Protein AF-0000000074814777 (afdb_homodimer)

Foldseek 3Di:
DEDALVRLQVQLQPDVVHFWWAAALFWIWGCRVVCQQCHPPHVNSLRTSFHQQQCQLVVHSDNVRGHHDCPPRDPSSNVSSVVVVVVRVVPTDTDGGYDD/DEDALVRLQVQLQPDVVHFWWAAALFWIWGCRVVCQQCHPPHVNSLRTSFYQQQCQLVVHSDNVRGHHDCPPRDPSSNVSSVVVVVVRVVPTDTDGGYDD

Nearest PDB structures (foldseek):
  1t0g-assembly1_A  TM=9.222E-01  e=2.659E-14  Arabidopsis thaliana
  1j03-assembly1_A  TM=9.199E-01  e=6.255E-14  Arabidopsis thaliana
  4x8y-assembly1_A-2  TM=9.067E-01  e=3.034E-11  Homo sapiens
  4x8y-assembly2_B-3  TM=9.187E-01  e=1.131E-10  Homo sapiens
  6nzx-assembly1_A  TM=7.638E-01  e=3.949E-04  Hadesarchaea archaeon YNP_N21

Secondary structure (DSSP, 8-state):
-EE-HHHHGGGBSSSTTS-BEEEETTEEEE-GGGHHHHSTTSTTGGGTTSB-HHHHHTT---GGG-SS--TT--HHHHHHHHHHHHHHHHHS-EEEEE--/-EE-HHHHGGGSSSSTTS--EEEETTEEEE-GGGHHHHSTTSTTGGGTTSB-HHHHHTT---GGG-SS--TT--HHHHHHHHHHHHHHHHHS-EEEEE--

InterPro domains:
  IPR001199 Cytochrome b5-like heme/steroid binding domain [PF00173] (8-86)
  IPR001199 Cytochrome b5-like heme/steroid binding domain [SM01117] (3-99)
  IPR050577 MAPR/Neuferricin/Neudesin-like [PTHR10281] (2-99)

Structure (mmCIF, N/CA/C/O backbone):
data_AF-0000000074814777-model_v1
#
loop_
_entity.id
_entity.type
_entity.pdbx_description
1 polymer 'Cytochrome b5 heme-binding domain-containing protein'
#
loop_
_atom_site.group_PDB
_atom_site.id
_atom_site.type_symbol
_atom_site.label_atom_id
_atom_site.label_alt_id
_atom_site.label_comp_id
_atom_site.label_asym_id
_atom_site.label_entity_id
_atom_site.label_seq_id
_atom_site.pdbx_PDB_ins_code
_atom_site.Cartn_x
_atom_site.Cartn_y
_atom_site.Cartn_z
_atom_site.occupancy
_atom_site.B_iso_or_equiv
_atom_site.auth_seq_id
_atom_site.auth_comp_id
_atom_site.auth_asym_id
_atom_site.auth_atom_id
_atom_site.pdbx_PDB_model_num
ATOM 1 N N . MET A 1 1 ? 17.453 -10.516 -2.246 1 92 1 MET A N 1
ATOM 2 C CA . MET A 1 1 ? 17.125 -9.5 -3.236 1 92 1 MET A CA 1
ATOM 3 C C . MET A 1 1 ? 16.141 -8.477 -2.662 1 92 1 MET A C 1
ATOM 5 O O . MET A 1 1 ? 15.312 -8.82 -1.814 1 92 1 MET A O 1
ATOM 9 N N . GLU A 1 2 ? 16.281 -7.238 -3.037 1 93.38 2 GLU A N 1
ATOM 10 C CA . GLU A 1 2 ? 15.336 -6.195 -2.641 1 93.38 2 GLU A CA 1
ATOM 11 C C . GLU A 1 2 ? 14.648 -5.586 -3.857 1 93.38 2 GLU A C 1
ATOM 13 O O . GLU A 1 2 ? 15.297 -5.273 -4.855 1 93.38 2 GLU A O 1
ATOM 18 N N . LEU A 1 3 ? 13.289 -5.539 -3.799 1 93.69 3 LEU A N 1
ATOM 19 C CA . LEU A 1 3 ? 12.508 -4.938 -4.871 1 93.69 3 LEU A CA 1
ATOM 20 C C . LEU A 1 3 ? 11.594 -3.842 -4.324 1 93.69 3 LEU A C 1
ATOM 22 O O . LEU A 1 3 ? 11.102 -3.939 -3.197 1 93.69 3 LEU A O 1
ATOM 26 N N . THR A 1 4 ? 11.375 -2.812 -5.137 1 89.38 4 THR A N 1
ATOM 27 C CA . THR A 1 4 ? 10.297 -1.865 -4.863 1 89.38 4 THR A CA 1
ATOM 28 C C . THR A 1 4 ? 8.953 -2.432 -5.297 1 89.38 4 THR A C 1
ATOM 30 O O . THR A 1 4 ? 8.898 -3.436 -6.012 1 89.38 4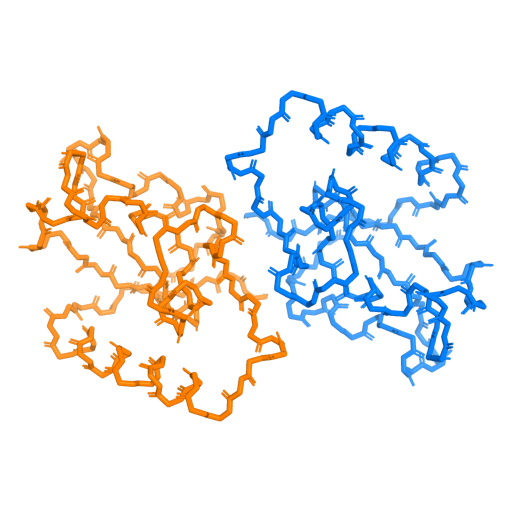 THR A O 1
ATOM 33 N N . LEU A 1 5 ? 7.941 -1.814 -4.855 1 89.5 5 LEU A N 1
ATOM 34 C CA . LEU A 1 5 ? 6.613 -2.227 -5.289 1 89.5 5 LEU A CA 1
ATOM 35 C C . LEU A 1 5 ? 6.484 -2.139 -6.809 1 89.5 5 LEU A C 1
ATOM 37 O O . LEU A 1 5 ? 5.867 -3.004 -7.434 1 89.5 5 LEU A O 1
ATOM 41 N N . GLN A 1 6 ? 7.02 -1.125 -7.371 1 87.88 6 GLN A N 1
ATOM 42 C CA . GLN A 1 6 ? 6.953 -0.942 -8.812 1 87.88 6 GLN A CA 1
ATOM 43 C C . GLN A 1 6 ? 7.695 -2.057 -9.547 1 87.88 6 GLN A C 1
ATOM 45 O O . GLN A 1 6 ? 7.203 -2.59 -10.539 1 87.88 6 GLN A O 1
ATOM 50 N N . GLN A 1 7 ? 8.875 -2.404 -9.062 1 92.12 7 GLN A N 1
ATOM 51 C CA . GLN A 1 7 ? 9.648 -3.482 -9.672 1 92.12 7 GLN A CA 1
ATOM 52 C C . GLN A 1 7 ? 8.938 -4.824 -9.523 1 92.12 7 GLN A C 1
ATOM 54 O O . GLN A 1 7 ? 8.953 -5.652 -10.43 1 92.12 7 GLN A O 1
ATOM 59 N N . LEU A 1 8 ? 8.32 -5.004 -8.359 1 95.38 8 LEU A N 1
ATOM 60 C CA . LEU A 1 8 ? 7.613 -6.246 -8.07 1 95.38 8 LEU A CA 1
ATOM 61 C C . LEU A 1 8 ? 6.516 -6.5 -9.094 1 95.38 8 LEU A C 1
ATOM 63 O O . LEU A 1 8 ? 6.242 -7.652 -9.445 1 95.38 8 LEU A O 1
ATOM 67 N N . ARG A 1 9 ? 5.941 -5.477 -9.688 1 94.44 9 ARG A N 1
ATOM 68 C CA . ARG A 1 9 ? 4.852 -5.586 -10.648 1 94.44 9 ARG A CA 1
ATOM 69 C C . ARG A 1 9 ? 5.301 -6.328 -11.906 1 94.44 9 ARG A C 1
ATOM 71 O O . ARG A 1 9 ? 4.48 -6.898 -12.625 1 94.44 9 ARG A O 1
ATOM 78 N N . GLY A 1 10 ? 6.535 -6.34 -12.133 1 95.75 10 GLY A N 1
ATOM 79 C CA . GLY A 1 10 ? 7.078 -7.012 -13.305 1 95.75 10 GLY A CA 1
ATOM 80 C C . GLY A 1 10 ? 7.102 -8.523 -13.172 1 95.75 10 GLY A C 1
ATOM 81 O O . GLY A 1 10 ? 7.41 -9.227 -14.133 1 95.75 10 GLY A O 1
ATOM 82 N N . PHE A 1 11 ? 6.723 -9.031 -12.078 1 98 11 PHE A N 1
ATOM 83 C CA . PHE A 1 11 ? 6.762 -10.461 -11.797 1 98 11 PHE A CA 1
ATOM 84 C C . PHE A 1 11 ? 5.359 -11 -11.531 1 98 11 PHE A C 1
ATOM 86 O O . PHE A 1 11 ? 5.16 -11.812 -10.633 1 98 11 PHE A O 1
ATOM 93 N N . ASP A 1 12 ? 4.434 -10.539 -12.328 1 97.19 12 ASP A N 1
ATOM 94 C CA . ASP A 1 12 ? 3.02 -10.852 -12.141 1 97.19 12 ASP A CA 1
ATOM 95 C C . ASP A 1 12 ? 2.604 -12.039 -13.016 1 97.19 12 ASP A C 1
ATOM 97 O O . ASP A 1 12 ? 1.417 -12.352 -13.109 1 97.19 12 ASP A O 1
ATOM 101 N N . GLY A 1 13 ? 3.592 -12.633 -13.727 1 96.75 13 GLY A N 1
ATOM 102 C CA . GLY A 1 13 ? 3.312 -13.805 -14.547 1 96.75 13 GLY A CA 1
ATOM 103 C C . GLY A 1 13 ? 2.945 -13.453 -15.977 1 96.75 13 GLY A C 1
ATOM 104 O O . GLY A 1 13 ? 2.725 -14.344 -16.797 1 96.75 13 GLY A O 1
ATOM 105 N N . SER A 1 14 ? 2.873 -12.164 -16.344 1 95.5 14 SER A N 1
ATOM 106 C CA . SER A 1 14 ? 2.553 -11.773 -17.703 1 95.5 14 SER A CA 1
ATOM 107 C C . SER A 1 14 ? 3.691 -12.117 -18.672 1 95.5 14 SER A C 1
ATOM 109 O O . SER A 1 14 ? 3.469 -12.289 -19.859 1 95.5 14 SER A O 1
ATOM 111 N N . ASP A 1 15 ? 4.918 -12.047 -18.219 1 95.75 15 ASP A N 1
ATOM 112 C CA . ASP A 1 15 ? 6.105 -12.469 -18.953 1 95.75 15 ASP A CA 1
ATOM 113 C C . ASP A 1 15 ? 6.52 -13.883 -18.547 1 95.75 15 ASP A C 1
ATOM 115 O O . ASP A 1 15 ? 7.027 -14.102 -17.453 1 95.75 15 ASP A O 1
ATOM 119 N N . ASP A 1 16 ? 6.355 -14.758 -19.406 1 93.12 16 ASP A N 1
ATOM 120 C CA . ASP A 1 16 ? 6.605 -16.156 -19.109 1 93.12 16 ASP A CA 1
ATOM 121 C C . ASP A 1 16 ? 8.086 -16.422 -18.828 1 93.12 16 ASP A C 1
ATOM 123 O O . ASP A 1 16 ? 8.453 -17.469 -18.328 1 93.12 16 ASP A O 1
ATOM 127 N N . SER A 1 17 ? 8.938 -15.531 -19.219 1 95.69 17 SER A N 1
ATOM 128 C CA . SER A 1 17 ? 10.367 -15.703 -19 1 95.69 17 SER A CA 1
ATOM 129 C C . SER A 1 17 ? 10.781 -15.281 -17.594 1 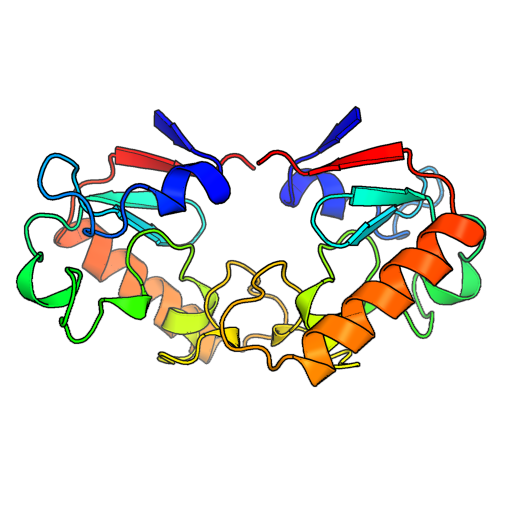95.69 17 SER A C 1
ATOM 131 O O . SER A 1 17 ? 11.93 -15.469 -17.203 1 95.69 17 SER A O 1
ATOM 133 N N . LYS A 1 18 ? 9.875 -14.773 -16.828 1 97.69 18 LYS A N 1
ATOM 134 C CA . LYS A 1 18 ? 10.148 -14.328 -15.461 1 97.69 18 LYS A CA 1
ATOM 135 C C . LYS A 1 18 ? 9.367 -15.164 -14.453 1 97.69 18 LYS A C 1
ATOM 137 O O . LYS A 1 18 ? 8.297 -15.688 -14.766 1 97.69 18 LYS A O 1
ATOM 142 N N . PRO A 1 19 ? 9.969 -15.281 -13.273 1 98.12 19 PRO A N 1
ATOM 143 C CA . PRO A 1 19 ? 9.188 -15.922 -12.211 1 98.12 19 PRO A CA 1
ATOM 144 C C . PRO A 1 19 ? 7.98 -15.086 -11.781 1 98.12 19 PRO A C 1
ATOM 146 O O . PRO A 1 19 ? 7.816 -13.953 -12.234 1 98.12 19 PRO A O 1
ATOM 149 N N . ILE A 1 20 ? 7.02 -15.781 -11.031 1 98.62 20 ILE A N 1
ATOM 150 C CA . ILE A 1 20 ? 5.891 -15.086 -10.422 1 98.62 20 ILE A CA 1
ATOM 151 C C . ILE A 1 20 ? 6.145 -14.891 -8.93 1 98.62 20 ILE A C 1
ATOM 153 O O . ILE A 1 20 ? 6.453 -15.852 -8.219 1 98.62 20 ILE A O 1
ATOM 157 N N . TYR A 1 21 ? 6.016 -13.602 -8.438 1 98.69 21 TYR A N 1
ATOM 158 C CA . TYR A 1 21 ? 6.301 -13.289 -7.047 1 98.69 21 TYR A CA 1
ATOM 159 C C . TYR A 1 21 ? 5.062 -12.742 -6.344 1 98.69 21 TYR A C 1
ATOM 161 O O . TYR A 1 21 ? 4.215 -12.102 -6.969 1 98.69 21 TYR A O 1
ATOM 169 N N . VAL A 1 22 ? 4.926 -13.023 -5.121 1 98.56 22 VAL A N 1
ATOM 170 C CA . VAL A 1 22 ? 3.928 -12.469 -4.219 1 98.56 22 VAL A CA 1
ATOM 171 C C . VAL A 1 22 ? 4.602 -11.992 -2.93 1 98.56 22 VAL A C 1
ATOM 173 O O . VAL A 1 22 ? 5.457 -12.695 -2.381 1 98.56 22 VAL A O 1
ATOM 176 N N . ALA A 1 23 ? 4.223 -10.781 -2.549 1 98.12 23 ALA A N 1
ATOM 177 C CA . ALA A 1 23 ? 4.793 -10.297 -1.297 1 98.12 23 ALA A CA 1
ATOM 178 C C . ALA A 1 23 ? 3.773 -10.359 -0.165 1 98.12 23 ALA A C 1
ATOM 180 O O . ALA A 1 23 ? 2.594 -10.055 -0.366 1 98.12 23 ALA A O 1
ATOM 181 N N . ILE A 1 24 ? 4.246 -10.797 0.979 1 98.12 24 ILE A N 1
ATOM 182 C CA . ILE A 1 24 ? 3.492 -10.789 2.227 1 98.12 24 ILE A CA 1
ATOM 183 C C . ILE A 1 24 ? 4.34 -10.18 3.34 1 98.12 24 ILE A C 1
ATOM 185 O O . ILE A 1 24 ? 5.391 -10.719 3.695 1 98.12 24 ILE A O 1
ATOM 189 N N . ARG A 1 25 ? 3.871 -9.078 3.846 1 95.94 25 ARG A N 1
ATOM 190 C CA . ARG A 1 25 ? 4.59 -8.312 4.855 1 95.94 25 ARG A CA 1
ATOM 191 C C . ARG A 1 25 ? 6.027 -8.047 4.422 1 95.94 25 ARG A C 1
ATOM 193 O O . ARG A 1 25 ? 6.965 -8.258 5.195 1 95.94 25 ARG A O 1
ATOM 200 N N . GLY A 1 26 ? 6.121 -7.727 3.176 1 95.19 26 GLY A N 1
ATOM 201 C CA . GLY A 1 26 ? 7.406 -7.32 2.631 1 95.19 26 GLY A CA 1
ATOM 202 C C . GLY A 1 26 ? 8.266 -8.484 2.184 1 95.19 26 GLY A C 1
ATOM 203 O O . GLY A 1 26 ? 9.258 -8.297 1.485 1 95.19 26 GLY A O 1
ATOM 204 N N . THR A 1 27 ? 7.918 -9.695 2.633 1 97.5 27 THR A N 1
ATOM 205 C CA . THR A 1 27 ? 8.656 -10.875 2.186 1 97.5 27 THR A CA 1
ATOM 206 C C . THR A 1 27 ? 8.172 -11.32 0.807 1 97.5 27 THR A C 1
ATOM 208 O O . THR A 1 27 ? 6.969 -11.414 0.562 1 97.5 27 THR A O 1
ATOM 211 N N . ILE A 1 28 ? 9.148 -11.539 -0.073 1 98.38 28 ILE A N 1
ATOM 212 C CA . ILE A 1 28 ? 8.789 -11.906 -1.438 1 98.38 28 ILE A CA 1
ATOM 213 C C . ILE A 1 28 ? 8.922 -13.422 -1.611 1 98.38 28 ILE A C 1
ATOM 215 O O . ILE A 1 28 ? 9.992 -13.984 -1.372 1 98.38 28 ILE A O 1
ATOM 219 N N . TYR A 1 29 ? 7.844 -14.086 -2.035 1 98.81 29 TYR A N 1
ATOM 220 C CA . TYR A 1 29 ? 7.781 -15.516 -2.307 1 98.81 29 TYR A CA 1
ATOM 221 C C . TYR A 1 29 ? 7.75 -15.789 -3.805 1 98.81 29 TYR A C 1
ATOM 223 O O . TYR A 1 29 ? 7.051 -15.102 -4.551 1 98.81 29 TYR A O 1
ATOM 231 N N . ASP A 1 30 ? 8.609 -16.734 -4.211 1 98.81 30 ASP A N 1
ATOM 232 C CA . ASP A 1 30 ? 8.516 -17.234 -5.578 1 98.81 30 ASP A CA 1
ATOM 233 C C . ASP A 1 30 ? 7.414 -18.281 -5.703 1 98.81 30 ASP A C 1
ATOM 235 O O . ASP A 1 30 ? 7.582 -19.422 -5.273 1 98.81 30 ASP A O 1
ATOM 239 N N . VAL A 1 31 ? 6.309 -17.875 -6.348 1 98.69 31 VAL A N 1
ATOM 240 C CA . VAL A 1 31 ? 5.16 -18.781 -6.43 1 98.69 31 VAL A CA 1
ATOM 241 C C . VAL A 1 31 ? 5.066 -19.375 -7.832 1 98.69 31 VAL A C 1
ATOM 243 O O . VAL A 1 31 ? 3.986 -19.766 -8.273 1 98.69 31 VAL A O 1
ATOM 246 N N . SER A 1 32 ? 6.172 -19.391 -8.539 1 98.19 32 SER A N 1
ATOM 247 C CA . SER A 1 32 ? 6.195 -19.891 -9.906 1 98.19 32 SER A CA 1
ATOM 248 C C . SER A 1 32 ? 5.691 -21.328 -9.984 1 98.19 32 SER A C 1
ATOM 250 O O . SER A 1 32 ? 5.078 -21.719 -10.977 1 98.19 32 SER A O 1
ATOM 252 N N . SER A 1 33 ? 5.98 -22.078 -8.969 1 97.44 33 SER A N 1
ATOM 253 C CA . SER A 1 33 ? 5.52 -23.469 -8.953 1 97.44 33 SER A CA 1
ATOM 254 C C . SER A 1 33 ? 3.996 -23.547 -8.922 1 97.44 33 SER A C 1
ATOM 256 O O . SER A 1 33 ? 3.416 -24.594 -9.211 1 97.44 33 SER A O 1
ATOM 258 N N . GLY A 1 34 ? 3.334 -22.531 -8.508 1 96.62 34 GLY A N 1
ATOM 259 C CA . GLY A 1 34 ? 1.885 -22.406 -8.539 1 96.62 34 GLY A CA 1
ATOM 260 C C . GLY A 1 34 ? 1.376 -21.547 -9.672 1 96.62 34 GLY A C 1
ATOM 261 O O . GLY A 1 34 ? 0.421 -20.781 -9.492 1 96.62 34 GLY A O 1
ATOM 262 N N . LYS A 1 35 ? 1.959 -21.578 -10.789 1 95.62 35 LYS A N 1
ATOM 263 C CA . LYS A 1 35 ? 1.63 -20.75 -11.945 1 95.62 35 LYS A CA 1
ATOM 264 C C . LYS A 1 35 ? 0.157 -20.891 -12.32 1 95.62 35 LYS A C 1
ATOM 266 O O . LYS A 1 35 ? -0.471 -19.922 -12.758 1 95.62 35 LYS A O 1
ATOM 271 N N . GLY A 1 36 ? -0.455 -22.062 -12.156 1 95.81 36 GLY A N 1
ATOM 272 C CA . GLY A 1 36 ? -1.869 -22.25 -12.438 1 95.81 36 GLY A CA 1
ATOM 273 C C . GLY A 1 36 ? -2.771 -21.375 -11.578 1 95.81 36 GLY A C 1
ATOM 274 O O . GLY A 1 36 ? -3.852 -20.984 -12.016 1 95.81 36 GLY A O 1
ATOM 275 N N . PHE A 1 37 ? -2.34 -21.031 -10.391 1 96.88 37 PHE A N 1
ATOM 276 C CA . PHE A 1 37 ? -3.123 -20.234 -9.445 1 96.88 37 PHE A CA 1
ATOM 277 C C . PHE A 1 37 ? -2.805 -18.75 -9.594 1 96.88 37 PHE A C 1
ATOM 279 O O . PHE A 1 37 ? -3.709 -17.922 -9.586 1 96.88 37 PHE A O 1
ATOM 286 N N . TYR A 1 38 ? -1.464 -18.438 -9.82 1 97.88 38 TYR A N 1
ATOM 287 C CA . TYR A 1 38 ? -1.022 -17.062 -9.695 1 97.88 38 TYR A CA 1
ATOM 288 C C . TYR A 1 38 ? -0.761 -16.453 -11.07 1 97.88 38 TYR A C 1
ATOM 290 O O . TYR A 1 38 ? -0.643 -15.227 -11.195 1 97.88 38 TYR A O 1
ATOM 298 N N . GLY A 1 39 ? -0.592 -17.266 -12.086 1 96 39 GLY A N 1
ATOM 299 C CA . GLY A 1 39 ? -0.406 -16.766 -13.438 1 96 39 GLY A CA 1
ATOM 300 C C . GLY A 1 39 ? -1.671 -16.188 -14.031 1 96 39 GLY A C 1
ATOM 301 O O . GLY A 1 39 ? -2.738 -16.234 -13.414 1 96 39 GLY A O 1
ATOM 302 N N . PRO A 1 40 ? -1.537 -15.508 -15.25 1 94.62 40 PRO A N 1
ATOM 303 C CA . PRO A 1 40 ? -2.703 -14.938 -15.93 1 94.62 40 PRO A CA 1
ATOM 304 C C . PRO A 1 40 ? 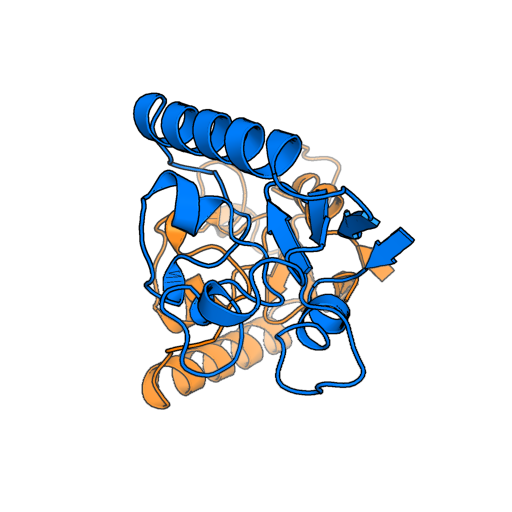-3.852 -15.93 -16.062 1 94.62 40 PRO A C 1
ATOM 306 O O . PRO A 1 40 ? -3.639 -17.078 -16.484 1 94.62 40 PRO A O 1
ATOM 309 N N . GLY A 1 41 ? -5.082 -15.422 -15.633 1 93.5 41 GLY A N 1
ATOM 310 C CA . GLY A 1 41 ? -6.25 -16.281 -15.727 1 93.5 41 GLY A CA 1
ATOM 311 C C . GLY A 1 41 ? -6.445 -17.156 -14.508 1 93.5 41 GLY A C 1
ATOM 312 O O . GLY A 1 41 ? -7.492 -17.781 -14.352 1 93.5 41 GLY A O 1
ATOM 313 N N . GLY A 1 42 ? -5.504 -17.219 -13.625 1 95.25 42 GLY A N 1
ATOM 314 C CA . GLY A 1 42 ? -5.594 -18.016 -12.414 1 95.25 42 GLY A CA 1
ATOM 315 C C . GLY A 1 42 ? -6.473 -17.391 -11.352 1 95.25 42 GLY A C 1
ATOM 316 O O . GLY A 1 42 ? -6.727 -16.188 -11.375 1 95.25 42 GLY A O 1
ATOM 317 N N . SER A 1 43 ? -6.848 -18.219 -10.367 1 95.69 43 SER A N 1
ATOM 318 C CA . SER A 1 43 ? -7.758 -17.781 -9.305 1 95.69 43 SER A CA 1
ATOM 319 C C . SER A 1 43 ? -7.113 -16.734 -8.414 1 95.69 43 SER A C 1
ATOM 321 O O . SER A 1 43 ? -7.809 -15.898 -7.828 1 95.69 43 SER A O 1
ATOM 323 N N . TYR A 1 44 ? -5.719 -16.797 -8.367 1 96.62 44 TYR A N 1
ATOM 324 C CA . TYR A 1 44 ? -5.02 -15.891 -7.461 1 96.62 44 TYR A CA 1
ATOM 325 C C . TYR A 1 44 ? -4.109 -14.945 -8.234 1 96.62 44 TYR A C 1
ATOM 327 O O . TYR A 1 44 ? -3.158 -14.391 -7.676 1 96.62 44 TYR A O 1
ATOM 335 N N . ALA A 1 45 ? -4.512 -14.766 -9.508 1 96.31 45 ALA A N 1
ATOM 336 C CA . ALA A 1 45 ? -3.719 -13.906 -10.383 1 96.31 45 ALA A CA 1
ATOM 337 C C . ALA A 1 45 ? -3.654 -12.484 -9.844 1 96.31 45 ALA A C 1
ATOM 339 O O . ALA A 1 45 ? -2.646 -11.797 -10.008 1 96.31 45 ALA A O 1
ATOM 340 N N . VAL A 1 46 ? -4.641 -12.008 -9.133 1 95.69 46 VAL A N 1
ATOM 341 C CA . VAL A 1 46 ? -4.742 -10.648 -8.617 1 95.69 46 VAL A CA 1
ATOM 342 C C . VAL A 1 46 ? -3.633 -10.406 -7.594 1 95.69 46 VAL A C 1
ATOM 344 O O . VAL A 1 46 ? -3.24 -9.258 -7.359 1 95.69 46 VAL A O 1
ATOM 347 N N . PHE A 1 47 ? -2.979 -11.461 -7.055 1 97.69 47 PHE A N 1
ATOM 348 C CA . PHE A 1 47 ? -1.969 -11.352 -6.008 1 97.69 47 PHE A CA 1
ATOM 349 C C . PHE A 1 47 ? -0.569 -11.305 -6.609 1 97.69 47 PHE A C 1
ATOM 351 O O . PHE A 1 47 ? 0.391 -10.93 -5.934 1 97.69 47 PHE A O 1
ATOM 358 N N . ALA A 1 48 ? -0.499 -11.734 -7.883 1 97.75 48 ALA A N 1
ATOM 359 C CA . ALA A 1 48 ? 0.811 -11.844 -8.516 1 97.75 48 ALA A CA 1
ATOM 360 C C . ALA A 1 48 ? 1.457 -10.477 -8.695 1 97.75 48 ALA A C 1
ATOM 362 O O . ALA A 1 48 ? 0.805 -9.531 -9.141 1 97.75 48 ALA A O 1
ATOM 363 N N . GLY A 1 49 ? 2.689 -10.414 -8.297 1 97.25 49 GLY A N 1
ATOM 364 C CA . GLY A 1 49 ? 3.455 -9.188 -8.461 1 97.25 49 GLY A CA 1
ATOM 365 C C . GLY A 1 49 ? 3.025 -8.086 -7.52 1 97.25 49 GLY A C 1
ATOM 366 O O . GLY A 1 49 ? 3.213 -6.902 -7.816 1 97.25 49 GLY A O 1
ATOM 367 N N . ARG A 1 50 ? 2.404 -8.422 -6.379 1 96.38 50 ARG A N 1
ATOM 368 C CA . ARG A 1 50 ? 1.854 -7.387 -5.508 1 96.38 50 ARG A CA 1
ATOM 369 C C . ARG A 1 50 ? 2.135 -7.691 -4.043 1 96.38 50 ARG A C 1
ATOM 371 O O . ARG A 1 50 ? 2.523 -8.812 -3.701 1 96.38 50 ARG A O 1
ATOM 378 N N . GLU A 1 51 ? 2.078 -6.605 -3.209 1 96.38 51 GLU A N 1
ATOM 379 C CA . GLU A 1 51 ? 1.995 -6.762 -1.761 1 96.38 51 GLU A CA 1
ATOM 380 C C . GLU A 1 51 ? 0.567 -7.07 -1.319 1 96.38 51 GLU A C 1
ATOM 382 O O . GLU A 1 51 ? -0.345 -6.273 -1.55 1 96.38 51 GLU A O 1
ATOM 387 N N . THR A 1 52 ? 0.387 -8.242 -0.617 1 97.88 52 THR A N 1
ATOM 388 C CA . THR A 1 52 ? -0.96 -8.797 -0.521 1 97.88 52 THR A CA 1
ATOM 389 C C . THR A 1 52 ? -1.391 -8.922 0.938 1 97.88 52 THR A C 1
ATOM 391 O O . THR A 1 52 ? -2.43 -9.516 1.235 1 97.88 52 THR A O 1
ATOM 394 N N . SER A 1 53 ? -0.637 -8.367 1.869 1 97.69 53 SER A N 1
ATOM 395 C CA . SER A 1 53 ? -0.828 -8.633 3.291 1 97.69 53 SER A CA 1
ATOM 396 C C . SER A 1 53 ? -2.254 -8.312 3.725 1 97.69 53 SER A C 1
ATOM 398 O O . SER A 1 53 ? -2.926 -9.148 4.332 1 97.69 53 SER A O 1
ATOM 400 N N . ARG A 1 54 ? -2.723 -7.133 3.367 1 97.19 54 ARG A N 1
ATOM 401 C CA . ARG A 1 54 ? -4.055 -6.75 3.816 1 97.19 54 ARG A CA 1
ATOM 402 C C . ARG A 1 54 ? -5.129 -7.602 3.146 1 97.19 54 ARG A C 1
ATOM 404 O O . ARG A 1 54 ? -6.082 -8.031 3.795 1 97.19 54 ARG A O 1
ATOM 411 N N . ALA A 1 55 ? -4.977 -7.848 1.882 1 97.19 55 ALA A N 1
ATOM 412 C CA . ALA A 1 55 ? -5.934 -8.68 1.158 1 97.19 55 ALA A CA 1
ATOM 413 C C . ALA A 1 55 ? -6.031 -10.07 1.781 1 97.19 55 ALA A C 1
ATOM 415 O O . ALA A 1 55 ? -7.133 -10.594 1.983 1 97.19 55 ALA A O 1
ATOM 416 N N . LEU A 1 56 ? -4.906 -10.672 2.113 1 98 56 LEU A N 1
ATOM 417 C CA . LEU A 1 56 ? -4.887 -12.008 2.703 1 98 56 LEU A CA 1
ATOM 418 C C . LEU A 1 56 ? -5.496 -11.992 4.102 1 98 56 LEU A C 1
ATOM 420 O O . LEU A 1 56 ? -6.266 -12.891 4.453 1 98 56 LEU A O 1
ATOM 424 N N . ALA A 1 57 ? -5.129 -10.953 4.867 1 98.19 57 ALA A N 1
ATOM 425 C CA . ALA A 1 57 ? -5.699 -10.82 6.203 1 98.19 57 ALA A CA 1
ATOM 426 C C . ALA A 1 57 ? -7.223 -10.805 6.148 1 98.19 57 ALA A C 1
ATOM 428 O O . ALA A 1 57 ? -7.891 -11.344 7.031 1 98.19 57 ALA A O 1
ATOM 429 N N . LYS A 1 58 ? -7.727 -10.227 5.086 1 96.81 58 LYS A N 1
ATOM 430 C CA . LYS A 1 58 ? -9.172 -10.062 4.938 1 96.81 58 LYS A CA 1
ATOM 431 C C . LYS A 1 58 ? -9.766 -11.164 4.074 1 96.81 58 LYS A C 1
ATOM 433 O O . LYS A 1 58 ? -10.977 -11.203 3.848 1 96.81 58 LYS A O 1
ATOM 438 N N . MET A 1 59 ? -8.883 -12.023 3.561 1 96 59 MET A N 1
ATOM 439 C CA . MET A 1 59 ? -9.305 -13.039 2.598 1 96 59 MET A CA 1
ATOM 440 C C . MET A 1 59 ? -10.086 -12.406 1.45 1 96 59 MET A C 1
ATOM 442 O O . MET A 1 59 ? -11.164 -12.883 1.087 1 96 59 MET A O 1
ATOM 446 N N . SER A 1 60 ? -9.625 -11.359 1.015 1 94.12 60 SER A N 1
ATOM 447 C CA . SER A 1 60 ? -10.258 -10.539 -0.019 1 94.12 60 SER A CA 1
ATOM 448 C C . SER A 1 60 ? -9.453 -10.578 -1.316 1 94.12 60 SER A C 1
ATOM 450 O O . SER A 1 60 ? -8.219 -10.617 -1.29 1 94.12 60 SER A O 1
ATOM 452 N N . LYS A 1 61 ? -10.109 -10.555 -2.477 1 92.88 61 LYS A N 1
ATOM 453 C CA . LYS A 1 61 ? -9.461 -10.453 -3.781 1 92.88 61 LYS A CA 1
ATOM 454 C C . LYS A 1 61 ? -9.734 -9.102 -4.434 1 92.88 61 LYS A C 1
ATOM 456 O O . LYS A 1 61 ? -9.461 -8.906 -5.617 1 92.88 61 LYS A O 1
ATOM 461 N N . GLU A 1 62 ? -10.383 -8.172 -3.623 1 90.69 62 GLU A N 1
ATOM 462 C CA . GLU A 1 62 ? -10.656 -6.836 -4.145 1 90.69 62 GLU A CA 1
ATOM 463 C C . GLU A 1 62 ? -9.367 -6.039 -4.312 1 90.69 62 GLU A C 1
ATOM 465 O O . GLU A 1 62 ? -8.523 -6.008 -3.408 1 90.69 62 GLU A O 1
ATOM 470 N N . GLU A 1 63 ? -9.266 -5.348 -5.367 1 89.44 63 GLU A N 1
ATOM 471 C CA . GLU A 1 63 ? -8.055 -4.602 -5.703 1 89.44 63 GLU A CA 1
ATOM 472 C C . GLU A 1 63 ? -7.719 -3.58 -4.621 1 89.44 63 GLU A C 1
ATOM 474 O O . GLU A 1 63 ? -6.543 -3.326 -4.34 1 89.44 63 GLU A O 1
ATOM 479 N N . GLY A 1 64 ? -8.727 -3.029 -4.047 1 89.44 64 GLY A N 1
ATOM 480 C CA . GLY A 1 64 ? -8.523 -2.01 -3.029 1 89.44 64 GLY A CA 1
ATOM 481 C C . GLY A 1 64 ? -7.875 -2.543 -1.767 1 89.44 64 GLY A C 1
ATOM 482 O O . GLY A 1 64 ? -7.293 -1.78 -0.994 1 89.44 64 GLY A O 1
ATOM 483 N N . ASP A 1 65 ? -7.938 -3.83 -1.576 1 94.25 65 ASP A N 1
ATOM 484 C CA . ASP A 1 65 ? -7.363 -4.445 -0.384 1 94.25 65 ASP A CA 1
ATOM 485 C C . ASP A 1 65 ? -5.926 -4.895 -0.639 1 94.25 65 ASP A C 1
ATOM 487 O O . ASP A 1 65 ? -5.211 -5.262 0.294 1 94.25 65 ASP A O 1
ATOM 491 N N . ILE A 1 66 ? -5.48 -4.859 -1.884 1 94.88 66 ILE A N 1
ATOM 492 C CA . ILE A 1 66 ? -4.152 -5.355 -2.24 1 94.88 66 ILE A CA 1
ATOM 493 C C . ILE A 1 66 ? -3.102 -4.297 -1.907 1 94.88 66 ILE A C 1
ATOM 495 O O . ILE A 1 66 ? -2.723 -3.498 -2.768 1 94.88 66 ILE A O 1
ATOM 499 N N . CYS A 1 67 ? -2.666 -4.367 -0.671 1 94.31 67 CYS A N 1
ATOM 500 C CA . CYS A 1 67 ? -1.63 -3.471 -0.171 1 94.31 67 CYS A CA 1
ATOM 501 C C . CYS A 1 67 ? -1.045 -3.988 1.138 1 94.31 67 CYS A C 1
ATOM 503 O O . CYS A 1 67 ? -1.475 -5.027 1.646 1 94.31 67 CYS A O 1
ATOM 505 N N . GLY A 1 68 ? -0.034 -3.25 1.63 1 93.62 68 GLY A N 1
ATOM 506 C CA . GLY A 1 68 ? 0.684 -3.715 2.805 1 93.62 68 GLY A CA 1
ATOM 507 C C . GLY A 1 68 ? 0.229 -3.043 4.086 1 93.62 68 GLY A C 1
ATOM 508 O O . GLY A 1 68 ? 0.816 -3.258 5.148 1 93.62 68 GLY A O 1
ATOM 509 N N . ASN A 1 69 ? -0.816 -2.217 4.02 1 92.69 69 ASN A N 1
ATOM 510 C CA . ASN A 1 69 ? -1.256 -1.512 5.219 1 92.69 69 ASN A CA 1
ATOM 511 C C . ASN A 1 69 ? -2.062 -2.422 6.141 1 92.69 69 ASN A C 1
ATOM 513 O O . ASN A 1 69 ? -3.146 -2.879 5.773 1 92.69 69 ASN A O 1
ATOM 517 N N . LEU A 1 70 ? -1.569 -2.578 7.371 1 94.25 70 LEU A N 1
ATOM 518 C CA . LEU A 1 70 ? -2.211 -3.498 8.305 1 94.25 70 LEU A CA 1
ATOM 519 C C . LEU A 1 70 ? -2.982 -2.738 9.375 1 94.25 70 LEU A C 1
ATOM 521 O O . LEU A 1 70 ? -3.592 -3.346 10.258 1 94.25 70 LEU A O 1
ATOM 525 N N . GLU A 1 71 ? -2.879 -1.435 9.297 1 90.62 71 GLU A N 1
ATOM 526 C CA . GLU A 1 71 ? -3.562 -0.628 10.297 1 90.62 71 GLU A CA 1
ATOM 527 C C . GLU A 1 71 ? -5.074 -0.847 10.25 1 90.62 71 GLU A C 1
ATOM 529 O O . GLU A 1 71 ? -5.648 -0.983 9.172 1 90.62 71 GLU A O 1
ATOM 534 N N . GLY A 1 72 ? -5.727 -0.95 11.461 1 91.69 72 GLY A N 1
ATOM 535 C CA . GLY A 1 72 ? -7.172 -1.096 11.562 1 91.69 72 GLY A CA 1
ATOM 536 C C . GLY A 1 72 ? -7.629 -2.539 11.492 1 91.69 72 GLY A C 1
ATOM 537 O O . GLY A 1 72 ? -8.82 -2.828 11.664 1 91.69 72 GLY A O 1
ATOM 538 N N . LEU A 1 73 ? -6.781 -3.438 11.25 1 95.69 73 LEU A N 1
ATOM 539 C CA . LEU A 1 73 ? -7.141 -4.852 11.227 1 95.69 73 LEU A CA 1
ATOM 540 C C . LEU A 1 73 ? -7.309 -5.398 12.641 1 95.69 73 LEU A C 1
ATOM 542 O O . LEU A 1 73 ? -6.562 -5.02 13.547 1 95.69 73 LEU A O 1
ATOM 546 N N . SER A 1 74 ? -8.242 -6.254 12.758 1 96.5 74 SER A N 1
ATOM 547 C CA . SER A 1 74 ? -8.484 -6.891 14.047 1 96.5 74 SER A CA 1
ATOM 548 C C . SER A 1 74 ? -7.441 -7.969 14.328 1 96.5 74 SER A C 1
ATOM 550 O O . SER A 1 74 ? -6.707 -8.383 13.43 1 96.5 74 SER A O 1
ATOM 552 N N . GLU A 1 75 ? -7.371 -8.422 15.562 1 97.31 75 GLU A N 1
ATOM 553 C CA . GLU A 1 75 ? -6.48 -9.523 15.93 1 97.31 75 GLU A CA 1
ATOM 554 C C . GLU A 1 75 ? -6.809 -10.781 15.141 1 97.31 75 GLU A C 1
ATOM 556 O O . GLU A 1 75 ? -5.902 -11.531 14.75 1 97.31 75 GLU A O 1
ATOM 561 N N . LYS A 1 76 ? -8.078 -11.008 15.031 1 98.06 76 LYS A N 1
ATOM 562 C CA . LYS A 1 76 ? -8.5 -12.172 14.258 1 98.06 76 LYS A CA 1
ATOM 563 C C . LYS A 1 76 ? -7.973 -12.094 12.828 1 98.06 76 LYS A C 1
ATOM 565 O O . LYS A 1 76 ? -7.438 -13.078 12.305 1 98.06 76 LYS A O 1
ATOM 570 N N . GLU A 1 77 ? -8.102 -10.945 12.211 1 97.81 77 GLU A N 1
ATOM 571 C CA . GLU A 1 77 ? -7.609 -10.75 10.852 1 97.81 77 GLU A CA 1
ATOM 572 C C . GLU A 1 77 ? -6.09 -10.914 10.789 1 97.81 77 GLU A C 1
ATOM 574 O O . GLU A 1 77 ? -5.57 -11.539 9.859 1 97.81 77 GLU A O 1
ATOM 579 N N . LEU A 1 78 ? -5.395 -10.383 11.703 1 98 78 LEU A N 1
ATOM 580 C CA . LEU A 1 78 ? -3.943 -10.523 11.766 1 98 78 LEU A CA 1
ATOM 581 C C . LEU A 1 78 ? -3.549 -11.992 11.93 1 98 78 LEU A C 1
ATOM 583 O O . LEU A 1 78 ? -2.535 -12.43 11.383 1 98 78 LEU A O 1
ATOM 587 N N . GLY A 1 79 ? -4.332 -12.711 12.703 1 98.31 79 GLY A N 1
ATOM 588 C CA . GLY A 1 79 ? -4.109 -14.141 12.812 1 98.31 79 GLY A CA 1
ATOM 589 C C . GLY A 1 79 ? -4.234 -14.875 11.492 1 98.31 79 GLY A C 1
ATOM 590 O O . GLY A 1 79 ? -3.447 -15.773 11.195 1 98.31 79 GLY A O 1
ATOM 591 N N . VAL A 1 80 ? -5.188 -14.484 10.758 1 98.38 80 VAL A N 1
ATOM 592 C CA . VAL A 1 80 ? -5.371 -15.07 9.43 1 98.38 80 VAL A CA 1
ATOM 593 C C . VAL A 1 80 ? -4.137 -14.805 8.57 1 98.38 80 VAL A C 1
ATOM 595 O O . VAL A 1 80 ? -3.633 -15.711 7.902 1 98.38 80 VAL A O 1
ATOM 598 N N . LEU A 1 81 ? -3.648 -13.586 8.625 1 98.44 81 LEU A N 1
ATOM 599 C CA . LEU A 1 81 ? -2.455 -13.227 7.871 1 98.44 81 LEU A CA 1
ATOM 600 C C . LEU A 1 81 ? -1.271 -14.094 8.273 1 98.44 81 LEU A C 1
ATOM 602 O O . LEU A 1 81 ? -0.527 -14.578 7.418 1 98.44 81 LEU A O 1
ATOM 606 N N . VAL A 1 82 ? -1.086 -14.289 9.523 1 98.19 82 VAL A N 1
ATOM 607 C CA . VAL A 1 82 ? 0.015 -15.102 10.039 1 98.19 82 VAL A CA 1
ATOM 608 C C . VAL A 1 82 ? -0.103 -16.531 9.5 1 98.19 82 VAL A C 1
ATOM 610 O O . VAL A 1 82 ? 0.896 -17.125 9.102 1 98.19 82 VAL A O 1
ATOM 613 N N . ASP A 1 83 ? -1.288 -17.047 9.492 1 98.5 83 ASP A N 1
ATOM 614 C CA . ASP A 1 83 ? -1.516 -18.391 8.953 1 98.5 83 ASP A CA 1
ATOM 615 C C . ASP A 1 83 ? -1.134 -18.469 7.48 1 98.5 83 ASP A C 1
ATOM 617 O O . ASP A 1 83 ? -0.52 -19.438 7.039 1 98.5 83 ASP A O 1
ATOM 621 N N . TRP A 1 84 ? -1.436 -17.453 6.789 1 98.38 84 TRP A N 1
ATOM 622 C CA . TRP A 1 84 ? -1.078 -17.438 5.371 1 98.38 84 TRP A CA 1
ATOM 623 C C . TRP A 1 84 ? 0.435 -17.359 5.195 1 98.38 84 TRP A C 1
ATOM 625 O O . TRP A 1 84 ? 0.993 -18 4.301 1 98.38 84 TRP A O 1
ATOM 635 N N . GLU A 1 85 ? 1.06 -16.578 5.969 1 98.19 85 GLU A N 1
ATOM 636 C CA . GLU A 1 85 ? 2.518 -16.516 5.922 1 98.19 85 GLU A CA 1
ATOM 637 C C . GLU A 1 85 ? 3.141 -17.891 6.113 1 98.19 85 GLU A C 1
ATOM 639 O O . GLU A 1 85 ? 4.059 -18.266 5.383 1 98.19 85 GLU A O 1
ATOM 644 N N . LYS A 1 86 ? 2.639 -18.641 7.066 1 98.19 86 LYS A N 1
ATOM 645 C CA . LYS A 1 86 ? 3.145 -19.984 7.328 1 98.19 86 LYS A CA 1
ATOM 646 C C . LYS A 1 86 ? 2.904 -20.906 6.133 1 98.19 86 LYS A C 1
ATOM 648 O O . LYS A 1 86 ? 3.793 -21.656 5.738 1 98.19 86 LYS A O 1
ATOM 653 N N . LYS A 1 87 ? 1.823 -20.812 5.578 1 98.12 87 LYS A N 1
ATOM 654 C CA . LYS A 1 87 ? 1.498 -21.641 4.422 1 98.12 87 LYS A CA 1
ATOM 655 C C . LYS A 1 87 ? 2.416 -21.328 3.244 1 98.12 87 LYS A C 1
ATOM 657 O O . LYS A 1 87 ? 2.91 -22.234 2.574 1 98.12 87 LYS A O 1
ATOM 662 N N . PHE A 1 88 ? 2.619 -20.031 3.047 1 98.56 88 PHE A N 1
ATOM 663 C CA . PHE A 1 88 ? 3.492 -19.641 1.952 1 98.56 88 PHE A CA 1
ATOM 664 C C . PHE A 1 88 ? 4.93 -20.078 2.215 1 98.56 88 PHE A C 1
ATOM 666 O O 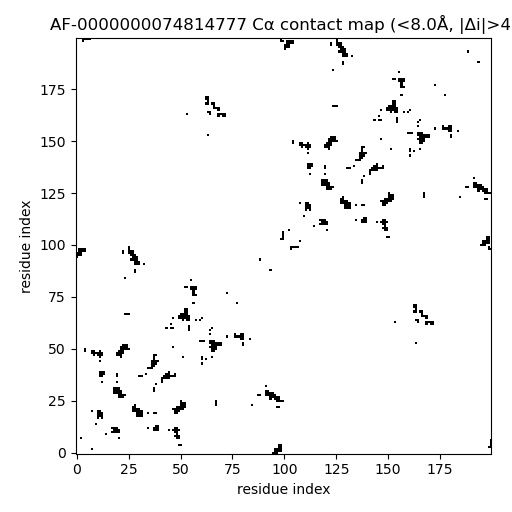. PHE A 1 88 ? 5.617 -20.531 1.303 1 98.56 88 PHE A O 1
ATOM 673 N N . GLN A 1 89 ? 5.34 -19.906 3.447 1 97.62 89 GLN A N 1
ATOM 674 C CA . GLN A 1 89 ? 6.711 -20.25 3.816 1 97.62 89 GLN A CA 1
ATOM 675 C C . GLN A 1 89 ? 6.988 -21.734 3.592 1 97.62 89 GLN A C 1
ATOM 677 O O . GLN A 1 89 ? 8.102 -22.109 3.213 1 97.62 89 GLN A O 1
ATOM 682 N N . VAL A 1 90 ? 6.039 -22.578 3.814 1 97.75 90 VAL A N 1
ATOM 683 C CA . VAL A 1 90 ? 6.184 -24.031 3.645 1 97.75 90 VAL A CA 1
ATOM 684 C C . VAL A 1 90 ? 6.156 -24.375 2.158 1 97.75 90 VAL A C 1
ATOM 686 O O . VAL A 1 90 ? 6.934 -25.219 1.695 1 97.75 90 VAL A O 1
ATOM 689 N N . LYS A 1 91 ? 5.449 -23.641 1.435 1 97.75 91 LYS A N 1
ATOM 690 C CA . LYS A 1 91 ? 5.125 -24.062 0.073 1 97.75 91 LYS A CA 1
ATOM 691 C C . LYS A 1 91 ? 6.055 -23.406 -0.94 1 97.75 91 LYS A C 1
ATOM 693 O O . LYS A 1 91 ? 6.344 -23.969 -1.993 1 97.75 91 LYS A O 1
ATOM 698 N N . TYR A 1 92 ? 6.465 -22.188 -0.646 1 98.5 92 TYR A N 1
ATOM 699 C CA . TYR A 1 92 ? 7.18 -21.422 -1.652 1 98.5 92 TYR A CA 1
ATOM 700 C C . TYR A 1 92 ? 8.5 -20.891 -1.101 1 98.5 92 TYR A C 1
ATOM 702 O O . TYR A 1 92 ? 8.578 -20.5 0.066 1 98.5 92 TYR A O 1
ATOM 710 N N . PRO A 1 93 ? 9.539 -20.781 -1.947 1 98.38 93 PRO A N 1
ATOM 711 C CA . PRO A 1 93 ? 10.805 -20.234 -1.477 1 98.38 93 PRO A CA 1
ATOM 712 C C . PRO A 1 93 ? 10.758 -18.719 -1.313 1 98.38 93 PRO A C 1
ATOM 714 O O . PRO A 1 93 ? 10.117 -18.016 -2.111 1 98.38 93 PRO A O 1
ATOM 717 N N . VAL A 1 94 ? 11.469 -18.203 -0.321 1 98.44 94 VAL A N 1
ATOM 718 C CA . VAL A 1 94 ? 11.672 -16.766 -0.132 1 98.44 94 VAL A CA 1
ATOM 719 C C . VAL A 1 94 ? 12.836 -16.297 -0.998 1 98.44 94 VAL A C 1
ATOM 721 O O . VAL A 1 94 ? 13.938 -16.859 -0.936 1 98.44 94 VAL A O 1
ATOM 724 N N . VAL A 1 95 ? 12.578 -15.266 -1.775 1 98.38 95 VAL A N 1
ATOM 725 C CA . VAL A 1 95 ? 13.617 -14.875 -2.721 1 98.38 95 VAL A CA 1
ATOM 726 C C . VAL A 1 95 ? 14.094 -13.453 -2.41 1 98.38 95 VAL A C 1
ATOM 728 O O . VAL A 1 95 ? 15.062 -12.969 -3.01 1 98.38 95 VAL A O 1
ATOM 731 N N . GLY A 1 96 ? 13.461 -12.711 -1.573 1 97.31 96 GLY A N 1
ATOM 732 C CA . GLY A 1 96 ? 13.859 -11.352 -1.254 1 97.31 96 GLY A CA 1
ATOM 733 C C . GLY A 1 96 ? 12.844 -10.617 -0.393 1 97.31 96 GLY A C 1
ATOM 734 O O . GLY A 1 96 ? 12.047 -11.25 0.302 1 97.31 96 GLY A O 1
ATOM 735 N N . ARG A 1 97 ? 13.039 -9.227 -0.315 1 96 97 ARG A N 1
ATOM 736 C CA . ARG A 1 97 ? 12.156 -8.367 0.469 1 96 97 ARG A CA 1
ATOM 737 C C . ARG A 1 97 ? 11.82 -7.086 -0.284 1 96 97 ARG A C 1
ATOM 739 O O . ARG A 1 97 ? 12.586 -6.652 -1.15 1 96 97 ARG A O 1
ATOM 746 N N . LEU A 1 98 ? 10.664 -6.516 0.065 1 92.94 98 LEU A N 1
ATOM 747 C CA . LEU A 1 98 ? 10.336 -5.191 -0.443 1 92.94 98 LEU A CA 1
ATOM 748 C C . LEU A 1 98 ? 11.219 -4.125 0.191 1 92.94 98 LEU A C 1
ATOM 750 O O . LEU A 1 98 ? 11.531 -4.199 1.382 1 92.94 98 LEU A O 1
ATOM 754 N N . ALA A 1 99 ? 11.484 -3.139 -0.689 1 83.62 99 ALA A N 1
ATOM 755 C CA . ALA A 1 99 ? 12.305 -2.043 -0.188 1 83.62 99 ALA A CA 1
ATOM 756 C C . ALA A 1 99 ? 11.562 -1.236 0.873 1 83.62 99 ALA A C 1
ATOM 758 O O . ALA A 1 99 ? 10.391 -0.901 0.698 1 83.62 99 ALA A O 1
ATOM 759 N N . SER A 1 100 ? 11.891 -1.167 2.199 1 66.19 100 SER A N 1
ATOM 760 C CA . SER A 1 100 ? 11.258 -0.49 3.324 1 66.19 100 SER A CA 1
ATOM 761 C C . SER A 1 100 ? 11.812 0.917 3.51 1 66.19 100 SER A C 1
ATOM 763 O O . SER A 1 100 ? 12.969 1.183 3.174 1 66.19 100 SER A O 1
ATOM 765 N N . MET B 1 1 ? 14.789 14.117 -1.707 1 91.94 1 MET B N 1
ATOM 766 C CA . MET B 1 1 ? 14.906 13.086 -0.68 1 91.94 1 MET B CA 1
ATOM 767 C C . MET B 1 1 ? 14.07 11.859 -1.038 1 91.94 1 MET B C 1
ATOM 769 O O . MET B 1 1 ? 13.023 11.984 -1.673 1 91.94 1 MET B O 1
ATOM 773 N N . GLU B 1 2 ? 14.547 10.695 -0.724 1 93.38 2 GLU B N 1
ATOM 774 C CA . GLU B 1 2 ? 13.797 9.461 -0.919 1 93.38 2 GLU B CA 1
ATOM 775 C C . GLU B 1 2 ? 13.547 8.75 0.408 1 93.38 2 GLU B C 1
ATOM 777 O O . GLU B 1 2 ? 14.461 8.609 1.224 1 93.38 2 GLU B O 1
ATOM 782 N N . LEU B 1 3 ? 12.258 8.406 0.657 1 93.62 3 LEU B N 1
ATOM 783 C CA . LEU B 1 3 ? 11.891 7.676 1.864 1 93.62 3 LEU B CA 1
ATOM 784 C C . LEU B 1 3 ? 11.133 6.395 1.518 1 93.62 3 LEU B C 1
ATOM 786 O O . LEU B 1 3 ? 10.391 6.352 0.534 1 93.62 3 LEU B O 1
ATOM 790 N N . THR B 1 4 ? 11.336 5.355 2.342 1 89.31 4 THR B N 1
ATOM 791 C CA . THR B 1 4 ? 10.461 4.191 2.291 1 89.31 4 THR B CA 1
ATOM 792 C C . THR B 1 4 ? 9.156 4.457 3.037 1 89.31 4 THR B C 1
ATOM 794 O O . THR B 1 4 ? 9.047 5.445 3.768 1 89.31 4 THR B O 1
ATOM 797 N N . LEU B 1 5 ? 8.234 3.623 2.818 1 89.5 5 LEU B N 1
ATOM 798 C CA . LEU B 1 5 ? 6.98 3.746 3.555 1 89.5 5 LEU B CA 1
ATOM 799 C C . LEU B 1 5 ? 7.223 3.67 5.059 1 89.5 5 LEU B C 1
ATOM 801 O O . LEU B 1 5 ? 6.59 4.398 5.828 1 89.5 5 LEU B O 1
ATOM 805 N N . GLN B 1 6 ? 8.086 2.822 5.461 1 87.88 6 GLN B N 1
ATOM 806 C CA . GLN B 1 6 ? 8.391 2.668 6.879 1 87.88 6 GLN B CA 1
ATOM 807 C C . GLN B 1 6 ? 9.016 3.936 7.449 1 87.88 6 GLN B C 1
ATOM 809 O O . GLN B 1 6 ? 8.656 4.375 8.539 1 87.88 6 GLN B O 1
ATOM 814 N N . GLN B 1 7 ? 9.938 4.527 6.723 1 92.06 7 GLN B N 1
ATOM 815 C CA . GLN B 1 7 ? 10.578 5.766 7.168 1 92.06 7 GLN B CA 1
ATOM 816 C C . GLN B 1 7 ? 9.578 6.914 7.215 1 92.06 7 GLN B C 1
ATOM 818 O O . GLN B 1 7 ? 9.625 7.754 8.117 1 92.06 7 GLN B O 1
ATOM 823 N N . LEU B 1 8 ? 8.695 6.918 6.23 1 95.44 8 LEU B N 1
ATOM 824 C CA . LEU B 1 8 ? 7.688 7.969 6.137 1 95.44 8 LEU B CA 1
ATOM 825 C C . LEU B 1 8 ? 6.824 8.008 7.395 1 95.44 8 LEU B C 1
ATOM 827 O O . LEU B 1 8 ? 6.398 9.078 7.828 1 95.44 8 LEU B O 1
ATOM 831 N N . ARG B 1 9 ? 6.641 6.887 8.07 1 94.44 9 ARG B N 1
ATOM 832 C CA . ARG B 1 9 ? 5.805 6.785 9.258 1 94.44 9 ARG B CA 1
ATOM 833 C C . ARG B 1 9 ? 6.355 7.641 10.398 1 94.44 9 ARG B C 1
ATOM 835 O O . ARG B 1 9 ? 5.617 8.031 11.297 1 94.44 9 ARG B O 1
ATOM 842 N N . GLY B 1 10 ? 7.578 7.93 10.344 1 95.81 10 GLY B N 1
ATOM 843 C CA . GLY B 1 10 ? 8.219 8.727 11.375 1 95.81 10 GLY B CA 1
ATOM 844 C C . GLY B 1 10 ? 7.879 10.203 11.273 1 95.81 10 GLY B C 1
ATOM 845 O O . GLY B 1 10 ? 8.234 10.984 12.156 1 95.81 10 GLY B O 1
ATOM 846 N N . PHE B 1 11 ? 7.156 10.594 10.32 1 98 11 PHE B N 1
ATOM 847 C CA . PHE B 1 11 ? 6.816 11.984 10.07 1 98 11 PHE B CA 1
ATOM 848 C C . PHE B 1 11 ? 5.309 12.195 10.156 1 98 11 PHE B C 1
ATOM 850 O O . PHE B 1 11 ? 4.734 12.93 9.344 1 98 11 PHE B O 1
ATOM 857 N N . ASP B 1 12 ? 4.715 11.562 11.117 1 97.12 12 ASP B N 1
ATOM 858 C CA . ASP B 1 12 ? 3.262 11.555 11.266 1 97.12 12 ASP B CA 1
ATOM 859 C C . ASP B 1 12 ? 2.807 12.641 12.242 1 97.12 12 ASP B C 1
ATOM 861 O O . ASP B 1 12 ? 1.633 12.695 12.609 1 97.12 12 ASP B O 1
ATOM 865 N N . GLY B 1 13 ? 3.773 13.469 12.719 1 96.69 13 GLY B N 1
ATOM 866 C CA . GLY B 1 13 ? 3.441 14.57 13.609 1 96.69 13 GLY B CA 1
ATOM 867 C C . GLY B 1 13 ? 3.496 14.195 15.078 1 96.69 13 GLY B C 1
ATOM 868 O O . GLY B 1 13 ? 3.283 15.039 15.945 1 96.69 13 GLY B O 1
ATOM 869 N N . SER B 1 14 ? 3.801 12.93 15.422 1 95.5 14 SER B N 1
ATOM 870 C CA . SER B 1 14 ? 3.898 12.516 16.812 1 95.5 14 SER B CA 1
ATOM 871 C C . SER B 1 14 ? 5.121 13.125 17.5 1 95.5 14 SER B C 1
ATOM 873 O O . SER B 1 14 ? 5.148 13.289 18.719 1 95.5 14 SER B O 1
ATOM 875 N N . ASP B 1 15 ? 6.195 13.32 16.766 1 95.69 15 ASP B N 1
ATOM 876 C CA . ASP B 1 15 ? 7.395 14.023 17.219 1 95.69 15 ASP B CA 1
ATOM 877 C C . ASP B 1 15 ? 7.387 15.477 16.766 1 95.69 15 ASP B C 1
ATOM 879 O O . ASP B 1 15 ? 7.566 15.773 15.586 1 95.69 15 ASP B O 1
ATOM 883 N N . ASP B 1 16 ? 7.23 16.297 17.656 1 93.19 16 ASP B N 1
ATOM 884 C CA . ASP B 1 16 ? 7.086 17.719 17.359 1 93.19 16 ASP B CA 1
ATOM 885 C C . ASP B 1 16 ? 8.367 18.281 16.75 1 93.19 16 ASP B C 1
ATOM 887 O O . ASP B 1 16 ? 8.367 19.375 16.188 1 93.19 16 ASP B O 1
ATOM 891 N N . SER B 1 17 ? 9.461 17.625 16.906 1 95.69 17 SER B N 1
ATOM 892 C CA . SER B 1 17 ? 10.734 18.109 16.375 1 95.69 17 SER B CA 1
ATOM 893 C C . SER B 1 17 ? 10.891 17.75 14.906 1 95.69 17 SER B C 1
ATOM 895 O O . SER B 1 17 ? 11.852 18.172 14.258 1 95.69 17 SER B O 1
ATOM 897 N N . LYS B 1 18 ? 9.977 17.031 14.352 1 97.69 18 LYS B N 1
ATOM 898 C CA . LYS B 1 18 ? 10.023 16.609 12.953 1 97.69 18 LYS B CA 1
ATOM 899 C C . LYS B 1 18 ? 8.867 17.219 12.156 1 97.69 18 LYS B C 1
ATOM 901 O O . LYS B 1 18 ? 7.805 17.5 12.719 1 97.69 18 LYS B O 1
ATOM 906 N N . PRO B 1 19 ? 9.133 17.438 10.875 1 98.12 19 PRO B N 1
ATOM 907 C CA . PRO B 1 19 ? 8.008 17.859 10.047 1 98.12 19 PRO B CA 1
ATOM 908 C C . PRO B 1 19 ? 6.953 16.766 9.875 1 98.12 19 PRO B C 1
ATOM 910 O O . PRO B 1 19 ? 7.148 15.648 10.336 1 98.12 19 PRO B O 1
ATOM 913 N N . ILE B 1 20 ? 5.723 17.219 9.391 1 98.62 20 ILE B N 1
ATOM 914 C CA . ILE B 1 20 ? 4.664 16.266 9.039 1 98.62 20 ILE B CA 1
ATOM 915 C C . ILE B 1 20 ? 4.605 16.094 7.523 1 98.62 20 ILE B C 1
ATOM 917 O O . ILE B 1 20 ? 4.527 17.078 6.781 1 98.62 20 ILE B O 1
ATOM 921 N N . TYR B 1 21 ? 4.656 14.805 7.043 1 98.69 21 TYR B N 1
ATOM 922 C CA . TYR B 1 21 ? 4.676 14.523 5.609 1 98.69 21 TYR B CA 1
ATOM 923 C C . TYR B 1 21 ? 3.459 13.703 5.199 1 98.69 21 TYR B C 1
ATOM 925 O O . TYR B 1 21 ? 2.945 12.906 5.984 1 98.69 21 TYR B O 1
ATOM 933 N N . VAL B 1 22 ? 2.988 13.914 4.055 1 98.56 22 VAL B N 1
ATOM 934 C CA . VAL B 1 22 ? 1.957 13.125 3.391 1 98.56 22 VAL B CA 1
ATOM 935 C C . VAL B 1 22 ? 2.404 12.781 1.971 1 98.56 22 VAL B C 1
ATOM 937 O O . VAL B 1 22 ? 2.941 13.633 1.259 1 98.56 22 VAL B O 1
ATOM 940 N N . ALA B 1 23 ? 2.209 11.516 1.65 1 98.12 23 ALA B N 1
ATOM 941 C CA . ALA B 1 23 ? 2.572 11.133 0.289 1 98.12 23 ALA B CA 1
ATOM 942 C C . ALA B 1 23 ? 1.332 10.938 -0.578 1 98.12 23 ALA B C 1
ATOM 944 O O . ALA B 1 23 ? 0.326 10.391 -0.12 1 98.12 23 ALA B O 1
ATOM 945 N N . ILE B 1 24 ? 1.43 11.438 -1.79 1 98.12 24 ILE B N 1
ATOM 946 C CA . ILE B 1 24 ? 0.429 11.234 -2.832 1 98.12 24 ILE B CA 1
ATOM 947 C C . ILE B 1 24 ? 1.113 10.789 -4.125 1 98.12 24 ILE B C 1
ATOM 949 O O . ILE B 1 24 ? 1.911 11.539 -4.695 1 98.12 24 ILE B O 1
ATOM 953 N N . ARG B 1 25 ? 0.791 9.617 -4.527 1 95.94 25 ARG B N 1
ATOM 954 C CA . ARG B 1 25 ? 1.41 9 -5.695 1 95.94 25 ARG B CA 1
ATOM 955 C C . ARG B 1 25 ? 2.932 9.062 -5.605 1 95.94 25 ARG B C 1
ATOM 957 O O . ARG B 1 25 ? 3.602 9.445 -6.566 1 95.94 25 ARG B O 1
ATOM 964 N N . GLY B 1 26 ? 3.377 8.797 -4.422 1 95.25 26 GLY B N 1
ATOM 965 C CA . GLY B 1 26 ? 4.809 8.695 -4.195 1 95.25 26 GLY B CA 1
ATOM 966 C C . GLY B 1 26 ? 5.469 10.031 -3.93 1 95.25 26 GLY B C 1
ATOM 967 O O . GLY B 1 26 ? 6.621 10.086 -3.492 1 95.25 26 GLY B O 1
ATOM 968 N N . THR B 1 27 ? 4.773 11.117 -4.258 1 97.5 27 THR B N 1
ATOM 969 C CA . THR B 1 27 ? 5.32 12.438 -3.963 1 97.5 27 THR B CA 1
ATOM 970 C C . THR B 1 27 ? 5.086 12.812 -2.502 1 97.5 27 THR B C 1
ATOM 972 O O . THR B 1 27 ? 3.979 12.648 -1.986 1 97.5 27 THR B O 1
ATOM 975 N N . ILE B 1 28 ? 6.16 13.258 -1.864 1 98.38 28 ILE B N 1
ATOM 976 C CA . ILE B 1 28 ? 6.051 13.578 -0.446 1 98.38 28 ILE B CA 1
ATOM 977 C C . ILE B 1 28 ? 5.891 15.086 -0.269 1 98.38 28 ILE B C 1
ATOM 979 O O . ILE B 1 28 ? 6.727 15.867 -0.733 1 98.38 28 ILE B O 1
ATOM 983 N N . TYR B 1 29 ? 4.812 15.516 0.408 1 98.81 29 TYR B N 1
ATOM 984 C CA . TYR B 1 29 ? 4.504 16.906 0.723 1 98.81 29 TYR B CA 1
ATOM 985 C C . TYR B 1 29 ? 4.758 17.203 2.197 1 98.81 29 TYR B C 1
ATOM 987 O O . TYR B 1 29 ? 4.406 16.391 3.066 1 98.81 29 TYR B O 1
ATOM 995 N N . ASP B 1 30 ? 5.469 18.297 2.416 1 98.81 30 ASP B N 1
ATOM 996 C CA . ASP B 1 30 ? 5.586 18.812 3.781 1 98.81 30 ASP B CA 1
ATOM 997 C C . ASP B 1 30 ? 4.336 19.594 4.184 1 98.81 30 ASP B C 1
ATOM 999 O O . ASP B 1 30 ? 4.152 20.734 3.756 1 98.81 30 ASP B O 1
ATOM 1003 N N . VAL B 1 31 ? 3.518 18.984 5.051 1 98.69 31 VAL B N 1
ATOM 1004 C CA . VAL B 1 31 ? 2.25 19.609 5.414 1 98.69 31 VAL B CA 1
ATOM 1005 C C . VAL B 1 31 ? 2.352 20.203 6.816 1 98.69 31 VAL B C 1
ATOM 1007 O O . VAL B 1 31 ? 1.341 20.359 7.504 1 98.69 31 VAL B O 1
ATOM 1010 N N . SER B 1 32 ? 3.557 20.469 7.246 1 98.19 32 SER B N 1
ATOM 1011 C CA . SER B 1 32 ? 3.783 21.016 8.586 1 98.19 32 SER B CA 1
ATOM 1012 C C . SER B 1 32 ? 3 22.297 8.805 1 98.19 32 SER B C 1
ATOM 1014 O O . SER B 1 32 ? 2.557 22.578 9.922 1 98.19 32 SER B O 1
ATOM 1016 N N . SER B 1 33 ? 2.879 23.078 7.773 1 97.44 33 SER B N 1
ATOM 1017 C CA . SER B 1 33 ? 2.133 24.328 7.895 1 97.44 33 SER B CA 1
ATOM 1018 C C . SER B 1 33 ? 0.666 24.062 8.219 1 97.44 33 SER B C 1
ATOM 1020 O O . SER B 1 33 ? -0.05 24.969 8.656 1 97.44 33 SER B O 1
ATOM 1022 N N . GLY B 1 34 ? 0.164 22.906 7.941 1 96.62 34 GLY B N 1
ATOM 1023 C CA . GLY B 1 34 ? -1.181 22.484 8.297 1 96.62 34 GLY B CA 1
ATOM 1024 C C . GLY B 1 34 ? -1.216 21.562 9.492 1 96.62 34 GLY B C 1
ATOM 1025 O O . GLY B 1 34 ? -2 20.609 9.523 1 96.62 34 GLY B O 1
ATOM 1026 N N . LYS B 1 35 ? -0.42 21.75 10.461 1 95.56 35 LYS B N 1
ATOM 1027 C CA . LYS B 1 35 ? -0.285 20.891 11.641 1 95.56 35 LYS B CA 1
ATOM 1028 C C . LYS B 1 35 ? -1.626 20.719 12.352 1 95.56 35 LYS B C 1
ATOM 1030 O O . LYS B 1 35 ? -1.908 19.656 12.898 1 95.56 35 LYS B O 1
ATOM 1035 N N . GLY B 1 36 ? -2.502 21.734 12.344 1 95.81 36 GLY B N 1
ATOM 1036 C CA . GLY B 1 36 ? -3.82 21.609 12.945 1 95.81 36 GLY B CA 1
ATOM 1037 C C . GLY B 1 36 ? -4.684 20.547 12.297 1 95.81 36 GLY B C 1
ATOM 1038 O O . GLY B 1 36 ? -5.523 19.938 12.961 1 95.81 36 GLY B O 1
ATOM 1039 N N . PHE B 1 37 ? -4.461 20.281 11.039 1 96.81 37 PHE B N 1
ATOM 1040 C CA . PHE B 1 37 ? -5.242 19.297 10.281 1 96.81 37 PHE B CA 1
ATOM 1041 C C . PHE B 1 37 ? -4.582 17.922 10.32 1 96.81 37 PHE B C 1
ATOM 1043 O O . PHE B 1 37 ? -5.258 16.906 10.5 1 96.81 37 PHE B O 1
ATOM 1050 N N . TYR B 1 38 ? -3.197 17.922 10.227 1 97.88 38 TYR B N 1
ATOM 1051 C CA . TYR B 1 38 ? -2.504 16.672 9.969 1 97.88 38 TYR B CA 1
ATOM 1052 C C . TYR B 1 38 ? -1.807 16.172 11.227 1 97.88 38 TYR B C 1
ATOM 1054 O O . TYR B 1 38 ? -1.398 15.008 11.297 1 97.88 38 TYR B O 1
ATOM 1062 N N . GLY B 1 39 ? -1.586 17.031 12.203 1 96 39 GLY B N 1
ATOM 1063 C CA . GLY B 1 39 ? -0.989 16.625 13.461 1 96 39 GLY B CA 1
ATOM 1064 C C . GLY B 1 39 ? -1.921 15.789 14.32 1 96 39 GLY B C 1
ATOM 1065 O O . GLY B 1 39 ? -3.086 15.586 13.969 1 96 39 GLY B O 1
ATOM 1066 N N . PRO B 1 40 ? -1.362 15.18 15.461 1 94.56 40 PRO B N 1
ATOM 1067 C CA . PRO B 1 40 ? -2.186 14.383 16.375 1 94.56 40 PRO B CA 1
ATOM 1068 C C . PRO B 1 40 ? -3.463 15.102 16.797 1 94.56 40 PRO B C 1
ATOM 1070 O O . PRO B 1 40 ? -3.416 16.266 17.188 1 94.56 40 PRO B O 1
ATOM 1073 N N . GLY B 1 41 ? -4.613 14.32 16.641 1 93.5 41 GLY B N 1
ATOM 1074 C CA . GLY B 1 41 ? -5.891 14.906 17.031 1 93.5 41 GLY B CA 1
ATOM 1075 C C . GLY B 1 41 ? -6.551 15.688 15.906 1 93.5 41 GLY B C 1
ATOM 1076 O O . GLY B 1 41 ? -7.715 16.078 16.016 1 93.5 41 GLY B O 1
ATOM 1077 N N . GLY B 1 42 ? -5.879 15.945 14.828 1 95.19 42 GLY B N 1
ATOM 1078 C CA . GLY B 1 42 ? -6.422 16.672 13.695 1 95.19 42 GLY B CA 1
ATOM 1079 C C . GLY B 1 42 ? -7.359 15.844 12.844 1 95.19 42 GLY B C 1
ATOM 1080 O O . GLY B 1 42 ? -7.328 14.609 12.898 1 95.19 42 GLY B O 1
ATOM 1081 N N . SER B 1 43 ? -8.117 16.531 11.992 1 95.75 43 SER B N 1
ATOM 1082 C CA . SER B 1 43 ? -9.133 15.891 11.156 1 95.75 43 SER B CA 1
ATOM 1083 C C . SER B 1 43 ? -8.492 14.977 10.117 1 95.75 43 SER B C 1
ATOM 1085 O O . SER B 1 43 ? -9.109 14 9.68 1 95.75 43 SER B O 1
ATOM 1087 N N . TYR B 1 44 ? -7.203 15.344 9.75 1 96.62 44 TYR B N 1
ATOM 1088 C CA . TYR B 1 44 ? -6.547 14.586 8.688 1 96.62 44 TYR B CA 1
ATOM 1089 C C . TYR B 1 44 ? -5.301 13.883 9.211 1 96.62 44 TYR B C 1
ATOM 1091 O O . TYR B 1 44 ? -4.402 13.547 8.438 1 96.62 44 TYR B O 1
ATOM 1099 N N . ALA B 1 45 ? -5.355 13.648 10.531 1 96.25 45 ALA B N 1
ATOM 1100 C CA . ALA B 1 45 ? -4.215 13.008 11.18 1 96.25 45 ALA B CA 1
ATOM 1101 C C . ALA B 1 45 ? -3.965 11.617 10.609 1 96.25 45 ALA B C 1
ATOM 1103 O O . ALA B 1 45 ? -2.818 11.172 10.523 1 96.25 45 ALA B O 1
ATOM 1104 N N . VAL B 1 46 ? -4.953 10.922 10.125 1 95.69 46 VAL B N 1
ATOM 1105 C CA . VAL B 1 46 ? -4.867 9.562 9.609 1 95.69 46 VAL B CA 1
ATOM 1106 C C . VAL B 1 46 ? -3.996 9.539 8.359 1 95.69 46 VAL B C 1
ATOM 1108 O O . VAL B 1 46 ? -3.424 8.5 8.016 1 95.69 46 VAL B O 1
ATOM 1111 N N . PHE B 1 47 ? -3.738 10.703 7.711 1 97.69 47 PHE B N 1
ATOM 1112 C CA . PHE B 1 47 ? -2.994 10.781 6.461 1 97.69 47 PHE B CA 1
ATOM 1113 C C . PHE B 1 47 ? -1.519 11.055 6.727 1 97.69 47 PHE B C 1
ATOM 1115 O O . PHE B 1 47 ? -0.681 10.891 5.84 1 97.69 47 PHE B O 1
ATOM 1122 N N . ALA B 1 48 ? -1.25 11.523 7.965 1 97.75 48 ALA B N 1
ATOM 1123 C CA . ALA B 1 48 ? 0.112 11.945 8.289 1 97.75 48 ALA B CA 1
ATOM 1124 C C . ALA B 1 48 ? 1.067 10.75 8.273 1 97.75 48 ALA B C 1
ATOM 1126 O O . ALA B 1 48 ? 0.76 9.695 8.836 1 97.75 48 ALA B O 1
ATOM 1127 N N . GLY B 1 49 ? 2.162 10.953 7.605 1 97.19 49 GLY B N 1
ATOM 1128 C CA . GLY B 1 49 ? 3.197 9.93 7.562 1 97.19 49 GLY B CA 1
ATOM 1129 C C . GLY B 1 49 ? 2.82 8.734 6.711 1 97.19 49 GLY B C 1
ATOM 1130 O O . GLY B 1 49 ? 3.332 7.633 6.922 1 97.19 49 GLY B O 1
ATOM 1131 N N . ARG B 1 50 ? 1.9 8.891 5.746 1 96.38 50 ARG B N 1
ATOM 1132 C CA . ARG B 1 50 ? 1.411 7.738 5 1 96.38 50 ARG B CA 1
ATOM 1133 C C . ARG B 1 50 ? 1.266 8.062 3.518 1 96.38 50 ARG B C 1
ATOM 1135 O O . ARG B 1 50 ? 1.295 9.234 3.129 1 96.38 50 ARG B O 1
ATOM 1142 N N . GLU B 1 51 ? 1.256 6.98 2.676 1 96.44 51 GLU B N 1
ATOM 1143 C CA . GLU B 1 51 ? 0.803 7.078 1.291 1 96.44 51 GLU B CA 1
ATOM 1144 C C . GLU B 1 51 ? -0.72 7.059 1.206 1 96.44 51 GLU B C 1
ATOM 1146 O O . GLU B 1 51 ? -1.357 6.094 1.636 1 96.44 51 GLU B O 1
ATOM 1151 N N . THR B 1 52 ? -1.31 8.133 0.581 1 97.88 52 THR B N 1
ATOM 1152 C CA . THR B 1 52 ? -2.73 8.375 0.81 1 97.88 52 THR B CA 1
ATOM 1153 C C . THR B 1 52 ? -3.5 8.367 -0.507 1 97.88 52 THR B C 1
ATOM 1155 O O . THR B 1 52 ? -4.684 8.711 -0.543 1 97.88 52 THR B O 1
ATOM 1158 N N . SER B 1 53 ? -2.877 7.965 -1.602 1 97.69 53 SER B N 1
ATOM 1159 C CA . SER B 1 53 ? -3.441 8.141 -2.936 1 97.69 53 SER B CA 1
ATOM 1160 C C . SER B 1 53 ? -4.824 7.512 -3.041 1 97.69 53 SER B C 1
ATOM 1162 O O . SER B 1 53 ? -5.781 8.164 -3.459 1 97.69 53 SER B O 1
ATOM 1164 N N . ARG B 1 54 ? -4.926 6.27 -2.607 1 97.19 54 ARG B N 1
ATOM 1165 C CA . ARG B 1 54 ? -6.211 5.594 -2.75 1 97.19 54 ARG B CA 1
ATOM 1166 C C . ARG B 1 54 ? -7.262 6.207 -1.83 1 97.19 54 ARG B C 1
ATOM 1168 O O . ARG B 1 54 ? -8.406 6.402 -2.232 1 97.19 54 ARG B O 1
ATOM 1175 N N . ALA B 1 55 ? -6.887 6.516 -0.628 1 97.25 55 ALA B N 1
ATOM 1176 C CA . ALA B 1 55 ? -7.809 7.137 0.316 1 97.25 55 ALA B CA 1
ATOM 1177 C C . ALA B 1 55 ? -8.352 8.453 -0.232 1 97.25 55 ALA B C 1
ATOM 1179 O O . ALA B 1 55 ? -9.555 8.719 -0.161 1 97.25 55 ALA B O 1
ATOM 1180 N N . LEU B 1 56 ? -7.496 9.281 -0.795 1 98 56 LEU B N 1
ATOM 1181 C CA . LEU B 1 56 ? -7.902 10.57 -1.339 1 98 56 LEU B CA 1
ATOM 1182 C C . LEU B 1 56 ? -8.797 10.391 -2.561 1 98 56 LEU B C 1
ATOM 1184 O O . LEU B 1 56 ? -9.805 11.086 -2.705 1 98 56 LEU B O 1
ATOM 1188 N N . ALA B 1 57 ? -8.398 9.438 -3.416 1 98.25 57 ALA B N 1
ATOM 1189 C CA . ALA B 1 57 ? -9.219 9.156 -4.59 1 98.25 57 ALA B CA 1
ATOM 1190 C C . ALA B 1 57 ? -10.641 8.797 -4.188 1 98.25 57 ALA B C 1
ATOM 1192 O O . ALA B 1 57 ? -11.602 9.164 -4.879 1 98.25 57 ALA B O 1
ATOM 1193 N N . LYS B 1 58 ? -10.75 8.148 -3.057 1 96.88 58 LYS B N 1
ATOM 1194 C CA . LYS B 1 58 ? -12.047 7.676 -2.588 1 96.88 58 LYS B CA 1
ATOM 1195 C C . LYS B 1 58 ? -12.656 8.648 -1.584 1 96.88 58 LYS B C 1
ATOM 1197 O O . LYS B 1 58 ? -13.766 8.422 -1.086 1 96.88 58 LYS B O 1
ATOM 1202 N N . MET B 1 59 ? -11.898 9.688 -1.259 1 95.94 59 MET B N 1
ATOM 1203 C CA . MET B 1 59 ? -12.305 10.609 -0.201 1 95.94 59 MET B CA 1
ATOM 1204 C C . MET B 1 59 ? -12.648 9.852 1.077 1 95.94 59 MET B C 1
ATOM 1206 O O . MET B 1 59 ? -13.695 10.094 1.682 1 95.94 59 MET B O 1
ATOM 1210 N N . SER B 1 60 ? -11.852 8.953 1.378 1 94.06 60 SER B N 1
ATOM 1211 C CA . SER B 1 60 ? -12.039 8.047 2.508 1 94.06 60 SER B CA 1
ATOM 1212 C C . SER B 1 60 ? -10.984 8.289 3.588 1 94.06 60 SER B C 1
ATOM 1214 O O . SER B 1 60 ? -9.836 8.594 3.279 1 94.06 60 SER B O 1
ATOM 1216 N N . LYS B 1 61 ? -11.344 8.18 4.879 1 92.56 61 LYS B N 1
ATOM 1217 C CA . LYS B 1 61 ? -10.398 8.25 5.992 1 92.56 61 LYS B CA 1
ATOM 1218 C C . LYS B 1 61 ? -10.227 6.891 6.656 1 92.56 61 LYS B C 1
ATOM 1220 O O . LYS B 1 61 ? -9.648 6.793 7.742 1 92.56 61 LYS B O 1
ATOM 1225 N N . GLU B 1 62 ? -10.812 5.809 5.98 1 90.56 62 GLU B N 1
ATOM 1226 C CA . GLU B 1 62 ? -10.664 4.457 6.512 1 90.56 62 GLU B CA 1
ATOM 1227 C C . GLU B 1 62 ? -9.234 3.959 6.363 1 90.56 62 GLU B C 1
ATOM 1229 O O . GLU B 1 62 ? -8.633 4.086 5.293 1 90.56 62 GLU B O 1
ATOM 1234 N N . GLU B 1 63 ? -8.75 3.336 7.359 1 89.38 63 GLU B N 1
ATOM 1235 C CA . GLU B 1 63 ? -7.359 2.877 7.391 1 89.38 63 GLU B CA 1
ATOM 1236 C C . GLU B 1 63 ? -7.066 1.927 6.234 1 89.38 63 GLU B C 1
ATOM 1238 O O . GLU B 1 63 ? -5.961 1.928 5.688 1 89.38 63 GLU B O 1
ATOM 1243 N N . GLY B 1 64 ? -8.023 1.156 5.883 1 89.38 64 GLY B N 1
ATOM 1244 C CA . GLY B 1 64 ? -7.848 0.177 4.824 1 89.38 64 GLY B CA 1
ATOM 1245 C C . GLY B 1 64 ? -7.637 0.805 3.459 1 89.38 64 GLY B C 1
ATOM 1246 O O . GLY B 1 64 ? -7.098 0.166 2.553 1 89.38 64 GLY B O 1
ATOM 1247 N N . ASP B 1 65 ? -8.023 2.045 3.314 1 94.25 65 ASP B N 1
ATOM 1248 C CA . ASP B 1 65 ? -7.879 2.738 2.037 1 94.25 65 ASP B CA 1
ATOM 1249 C C . ASP B 1 65 ? -6.555 3.496 1.967 1 94.25 65 ASP B C 1
ATOM 1251 O O . ASP B 1 65 ? -6.172 3.988 0.904 1 94.25 65 ASP B O 1
ATOM 1255 N N . ILE B 1 66 ? -5.836 3.588 3.082 1 94.88 66 ILE B N 1
ATOM 1256 C CA . ILE B 1 66 ? -4.605 4.367 3.137 1 94.88 66 ILE B CA 1
ATOM 1257 C C . ILE B 1 66 ? -3.455 3.561 2.543 1 94.88 66 ILE B C 1
ATOM 1259 O O . ILE B 1 66 ? -2.727 2.881 3.27 1 94.88 66 ILE B O 1
ATOM 1263 N N . CYS B 1 67 ? -3.34 3.693 1.244 1 94.38 67 CYS B N 1
ATOM 1264 C CA . CYS B 1 67 ? -2.277 3.029 0.498 1 94.38 67 CYS B CA 1
ATOM 1265 C C . CYS B 1 67 ? -2.133 3.629 -0.896 1 94.38 67 CYS B C 1
ATOM 1267 O O . CYS B 1 67 ? -2.883 4.535 -1.268 1 94.38 67 CYS B O 1
ATOM 1269 N N . GLY B 1 68 ? -1.122 3.127 -1.634 1 93.62 68 GLY B N 1
ATOM 1270 C CA . GLY B 1 68 ? -0.813 3.705 -2.932 1 93.62 68 GLY B CA 1
ATOM 1271 C C . GLY B 1 68 ? -1.388 2.91 -4.09 1 93.62 68 GLY B C 1
ATOM 1272 O O . GLY B 1 68 ? -1.116 3.215 -5.254 1 93.62 68 GLY B O 1
ATOM 1273 N N . ASN B 1 69 ? -2.184 1.878 -3.801 1 92.69 69 ASN B N 1
ATOM 1274 C CA . ASN B 1 69 ? -2.723 1.062 -4.883 1 92.69 69 ASN B CA 1
ATOM 1275 C C . ASN B 1 69 ? -3.896 1.752 -5.574 1 92.69 69 ASN B C 1
ATOM 1277 O O . ASN B 1 69 ? -4.941 1.976 -4.957 1 92.69 69 ASN B O 1
ATOM 1281 N N . LEU B 1 70 ? -3.748 1.967 -6.891 1 94.25 70 LEU B N 1
ATOM 1282 C CA . LEU B 1 70 ? -4.77 2.701 -7.629 1 94.25 70 LEU B CA 1
ATOM 1283 C C . LEU B 1 70 ? -5.586 1.762 -8.508 1 94.25 70 LEU B C 1
ATOM 1285 O O . LEU B 1 70 ? -6.496 2.199 -9.219 1 94.25 70 LEU B O 1
ATOM 1289 N N . GLU B 1 71 ? -5.191 0.517 -8.477 1 90.69 71 GLU B N 1
ATOM 1290 C CA . GLU B 1 71 ? -5.898 -0.447 -9.312 1 90.69 71 GLU B CA 1
ATOM 1291 C C . GLU B 1 71 ? -7.367 -0.56 -8.914 1 90.69 71 GLU B C 1
ATOM 1293 O O . GLU B 1 71 ? -7.695 -0.521 -7.727 1 90.69 71 GLU B O 1
ATOM 1298 N N . GLY B 1 72 ? -8.289 -0.632 -9.938 1 91.81 72 GLY B N 1
ATOM 1299 C CA . GLY B 1 72 ? -9.711 -0.805 -9.703 1 91.81 72 GLY B CA 1
ATOM 1300 C C . GLY B 1 72 ? -10.445 0.506 -9.492 1 91.81 72 GLY B C 1
ATOM 1301 O O . GLY B 1 72 ? -11.672 0.525 -9.375 1 91.81 72 GLY B O 1
ATOM 1302 N N . LEU B 1 73 ? -9.773 1.57 -9.438 1 95.69 73 LEU B N 1
ATOM 1303 C CA . LEU B 1 73 ? -10.414 2.873 -9.297 1 95.69 73 LEU B CA 1
ATOM 1304 C C . LEU B 1 73 ? -11.016 3.328 -10.617 1 95.69 73 LEU B C 1
ATOM 1306 O O . LEU B 1 73 ? -10.445 3.096 -11.68 1 95.69 73 LEU B O 1
ATOM 1310 N N . SER B 1 74 ? -12.133 3.961 -10.484 1 96.56 74 SER B N 1
ATOM 1311 C CA . SER B 1 74 ? -12.797 4.496 -11.672 1 96.56 74 SER B CA 1
ATOM 1312 C C . SER B 1 74 ? -12.109 5.77 -12.156 1 96.56 74 SER B C 1
ATOM 1314 O O . SER B 1 74 ? -11.297 6.359 -11.438 1 96.56 74 SER B O 1
ATOM 1316 N N . GLU B 1 75 ? -12.422 6.184 -13.367 1 97.31 75 GLU B N 1
ATOM 1317 C CA . GLU B 1 75 ? -1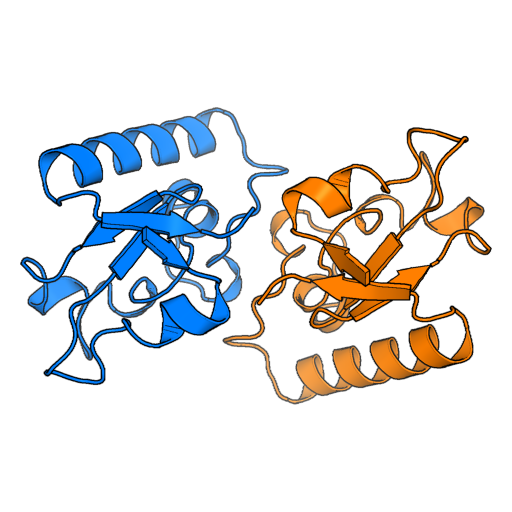1.898 7.434 -13.906 1 97.31 75 GLU B CA 1
ATOM 1318 C C . GLU B 1 75 ? -12.297 8.625 -13.031 1 97.31 75 GLU B C 1
ATOM 1320 O O . GLU B 1 75 ? -11.516 9.555 -12.844 1 97.31 75 GLU B O 1
ATOM 1325 N N . LYS B 1 76 ? -13.531 8.57 -12.625 1 98.06 76 LYS B N 1
ATOM 1326 C CA . LYS B 1 76 ? -14 9.633 -11.75 1 98.06 76 LYS B CA 1
ATOM 1327 C C . LYS B 1 76 ? -13.156 9.719 -10.477 1 98.06 76 LYS B C 1
ATOM 1329 O O . LYS B 1 76 ? -12.742 10.805 -10.078 1 98.06 76 LYS B O 1
ATOM 1334 N N . GLU B 1 77 ? -12.883 8.586 -9.883 1 97.81 77 GLU B N 1
ATOM 1335 C CA . GLU B 1 77 ? -12.062 8.547 -8.68 1 97.81 77 GLU B CA 1
ATOM 1336 C C . GLU B 1 77 ? -10.648 9.031 -8.961 1 97.81 77 GLU B C 1
ATOM 1338 O O . GLU B 1 77 ? -10.07 9.781 -8.164 1 97.81 77 GLU B O 1
ATOM 1343 N N . LEU B 1 78 ? -10.078 8.641 -10.039 1 98 78 LEU B N 1
ATOM 1344 C CA . LEU B 1 78 ? -8.75 9.094 -10.43 1 98 78 LEU B CA 1
ATOM 1345 C C . LEU B 1 78 ? -8.727 10.609 -10.641 1 98 78 LEU B C 1
ATOM 1347 O O . LEU B 1 78 ? -7.738 11.273 -10.328 1 98 78 LEU B O 1
ATOM 1351 N N . GLY B 1 79 ? -9.805 11.117 -11.188 1 98.38 79 GLY B N 1
ATOM 1352 C CA . GLY B 1 79 ? -9.93 12.562 -11.32 1 98.38 79 GLY B CA 1
ATOM 1353 C C . GLY B 1 79 ? -9.906 13.289 -9.984 1 98.38 79 GLY B C 1
ATOM 1354 O O . GLY B 1 79 ? -9.289 14.344 -9.852 1 98.38 79 GLY B O 1
ATOM 1355 N N . VAL B 1 80 ? -10.562 12.719 -9.055 1 98.38 80 VAL B N 1
ATOM 1356 C CA . VAL B 1 80 ? -10.562 13.281 -7.707 1 98.38 80 VAL B CA 1
ATOM 1357 C C . VAL B 1 80 ? -9.141 13.312 -7.16 1 98.38 80 VAL B C 1
ATOM 1359 O O . VAL B 1 80 ? -8.711 14.328 -6.598 1 98.38 80 VAL B O 1
ATOM 1362 N N . LEU B 1 81 ? -8.422 12.227 -7.355 1 98.38 81 LEU B N 1
ATOM 1363 C CA . LEU B 1 81 ? -7.039 12.148 -6.898 1 98.38 81 LEU B CA 1
ATOM 1364 C C . LEU B 1 81 ? -6.199 13.25 -7.539 1 98.38 81 LEU B C 1
ATOM 1366 O O . LEU B 1 81 ? -5.402 13.89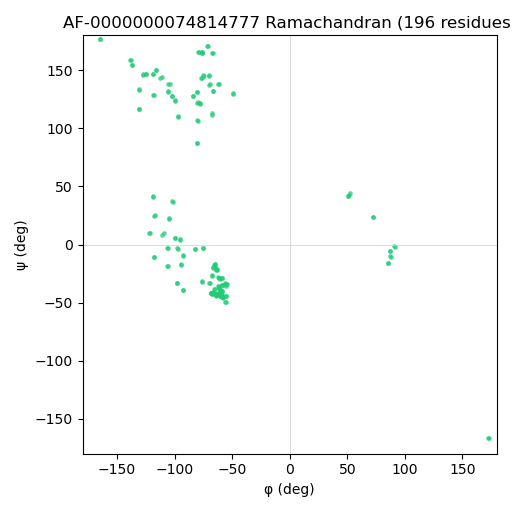8 -6.859 1 98.38 81 LEU B O 1
ATOM 1370 N N . VAL B 1 82 ? -6.352 13.445 -8.797 1 98.25 82 VAL B N 1
ATOM 1371 C CA . VAL B 1 82 ? -5.598 14.469 -9.516 1 98.25 82 VAL B CA 1
ATOM 1372 C C . VAL B 1 82 ? -5.898 15.844 -8.93 1 98.25 82 VAL B C 1
ATOM 1374 O O . VAL B 1 82 ? -4.992 16.656 -8.758 1 98.25 82 VAL B O 1
ATOM 1377 N N . ASP B 1 83 ? -7.141 16.094 -8.648 1 98.5 83 ASP B N 1
ATOM 1378 C CA . ASP B 1 83 ? -7.527 17.375 -8.039 1 98.5 83 ASP B CA 1
ATOM 1379 C C . ASP B 1 83 ? -6.844 17.562 -6.691 1 98.5 83 ASP B C 1
ATOM 1381 O O . ASP B 1 83 ? -6.371 18.656 -6.379 1 98.5 83 ASP B O 1
ATOM 1385 N N . TRP B 1 84 ? -6.734 16.531 -5.965 1 98.38 84 TRP B N 1
ATOM 1386 C CA . TRP B 1 84 ? -6.066 16.625 -4.672 1 98.38 84 TRP B CA 1
ATOM 1387 C C . TRP B 1 84 ? -4.574 16.891 -4.848 1 98.38 84 TRP B C 1
ATOM 1389 O O . TRP B 1 84 ? -3.982 17.672 -4.094 1 98.38 84 TRP B O 1
ATOM 1399 N N . GLU B 1 85 ? -3.996 16.25 -5.77 1 98.19 85 GLU B N 1
ATOM 1400 C CA . GLU B 1 85 ? -2.588 16.5 -6.059 1 98.19 85 GLU B CA 1
ATOM 1401 C C . GLU B 1 85 ? -2.342 17.984 -6.355 1 98.19 85 GLU B C 1
ATOM 1403 O O . GLU B 1 85 ? -1.388 18.562 -5.844 1 98.19 85 GLU B O 1
ATOM 1408 N N . LYS B 1 86 ? -3.199 18.562 -7.141 1 98.19 86 LYS B N 1
ATOM 1409 C CA . LYS B 1 86 ? -3.072 19.984 -7.477 1 98.19 86 LYS B CA 1
ATOM 1410 C C . LYS B 1 86 ? -3.225 20.859 -6.238 1 98.19 86 LYS B C 1
ATOM 1412 O O . LYS B 1 86 ? -2.455 21.797 -6.043 1 98.19 86 LYS B O 1
ATOM 1417 N N . LYS B 1 87 ? -4.109 20.547 -5.461 1 98.12 87 LYS B N 1
ATOM 1418 C CA . LYS B 1 87 ? -4.332 21.328 -4.242 1 98.12 87 LYS B CA 1
ATOM 1419 C C . LYS B 1 87 ? -3.123 21.25 -3.314 1 98.12 87 LYS B C 1
ATOM 1421 O O . LYS B 1 87 ? -2.699 22.266 -2.756 1 98.12 87 LYS B O 1
ATOM 1426 N N . PHE B 1 88 ? -2.604 20.031 -3.203 1 98.56 88 PHE B N 1
ATOM 1427 C CA . PHE B 1 88 ? -1.435 19.859 -2.348 1 98.56 88 PHE B CA 1
ATOM 1428 C C . PHE B 1 88 ? -0.228 20.594 -2.922 1 98.56 88 PHE B C 1
ATOM 1430 O O . PHE B 1 88 ? 0.534 21.219 -2.184 1 98.56 88 PHE B O 1
ATOM 1437 N N . GLN B 1 89 ? -0.081 20.5 -4.223 1 97.56 89 GLN B N 1
ATOM 1438 C CA . GLN B 1 89 ? 1.062 21.109 -4.887 1 97.56 89 GLN B CA 1
ATOM 1439 C C . GLN B 1 89 ? 1.058 22.625 -4.695 1 97.56 89 GLN B C 1
ATOM 1441 O O . GLN B 1 89 ? 2.117 23.25 -4.57 1 97.56 89 GLN B O 1
ATOM 1446 N N . VAL B 1 90 ? -0.086 23.234 -4.672 1 97.75 90 VAL B N 1
ATOM 1447 C CA . VAL B 1 90 ? -0.219 24.688 -4.504 1 97.75 90 VAL B CA 1
ATOM 1448 C C . VAL B 1 90 ? 0.011 25.062 -3.041 1 97.75 90 VAL B C 1
ATOM 1450 O O . VAL B 1 90 ? 0.671 26.047 -2.746 1 97.75 90 VAL B O 1
ATOM 1453 N N . LYS B 1 91 ? -0.334 24.203 -2.193 1 97.75 91 LYS B N 1
ATOM 1454 C CA . LYS B 1 91 ? -0.425 24.578 -0.785 1 97.75 91 LYS B CA 1
ATOM 1455 C C . LYS B 1 91 ? 0.833 24.172 -0.025 1 97.75 91 LYS B C 1
ATOM 1457 O O . LYS B 1 91 ? 1.216 24.812 0.95 1 97.75 91 LYS B O 1
ATOM 1462 N N . TYR B 1 92 ? 1.427 23.062 -0.435 1 98.5 92 TYR B N 1
ATOM 1463 C CA . TYR B 1 92 ? 2.504 22.484 0.365 1 98.5 92 TYR B CA 1
ATOM 1464 C C . TYR B 1 92 ? 3.746 22.25 -0.486 1 98.5 92 TYR B C 1
ATOM 1466 O O . TYR B 1 92 ? 3.643 21.859 -1.649 1 98.5 92 TYR B O 1
ATOM 1474 N N . PRO B 1 93 ? 4.945 22.406 0.105 1 98.38 93 PRO B N 1
ATOM 1475 C CA . PRO B 1 93 ? 6.164 22.125 -0.654 1 98.38 93 PRO B CA 1
ATOM 1476 C C . PRO B 1 93 ? 6.41 20.625 -0.842 1 98.38 93 PRO B C 1
ATOM 1478 O O . PRO B 1 93 ? 6.137 19.828 0.063 1 98.38 93 PRO B O 1
ATOM 1481 N N . VAL B 1 94 ? 6.965 20.266 -1.99 1 98.44 94 VAL B N 1
ATOM 1482 C CA . VAL B 1 94 ? 7.434 18.906 -2.26 1 98.44 94 VAL B CA 1
ATOM 1483 C C . VAL B 1 94 ? 8.836 18.734 -1.697 1 98.44 94 VAL B C 1
ATOM 1485 O O . VAL B 1 94 ? 9.742 19.516 -1.993 1 98.44 94 VAL B O 1
ATOM 1488 N N . VAL B 1 95 ? 8.984 17.688 -0.911 1 98.38 95 VAL B N 1
ATOM 1489 C CA . VAL B 1 95 ? 10.273 17.562 -0.24 1 98.38 95 VAL B CA 1
ATOM 1490 C C . VAL B 1 95 ? 10.969 16.266 -0.683 1 98.38 95 VAL B C 1
ATOM 1492 O O . VAL B 1 95 ? 12.117 16.016 -0.328 1 98.38 95 VAL B O 1
ATOM 1495 N N . GLY B 1 96 ? 10.336 15.383 -1.357 1 97.31 96 GLY B N 1
ATOM 1496 C CA . GLY B 1 96 ? 10.938 14.133 -1.789 1 97.31 96 GLY B CA 1
ATOM 1497 C C . GLY B 1 96 ? 9.945 13.18 -2.42 1 97.31 96 GLY B C 1
ATOM 1498 O O . GLY B 1 96 ? 8.891 13.602 -2.902 1 97.31 96 GLY B O 1
ATOM 1499 N N . ARG B 1 97 ? 10.422 11.852 -2.576 1 96 97 ARG B N 1
ATOM 1500 C CA . ARG B 1 97 ? 9.594 10.805 -3.16 1 96 97 ARG B CA 1
ATOM 1501 C C . ARG B 1 97 ? 9.727 9.5 -2.381 1 96 97 ARG B C 1
ATOM 1503 O O . ARG B 1 97 ? 10.734 9.266 -1.722 1 96 97 ARG B O 1
ATOM 1510 N N . LEU B 1 98 ? 8.664 8.68 -2.479 1 93.06 98 LEU B N 1
ATOM 1511 C CA . LEU B 1 98 ? 8.75 7.328 -1.942 1 93.06 98 LEU B CA 1
ATOM 1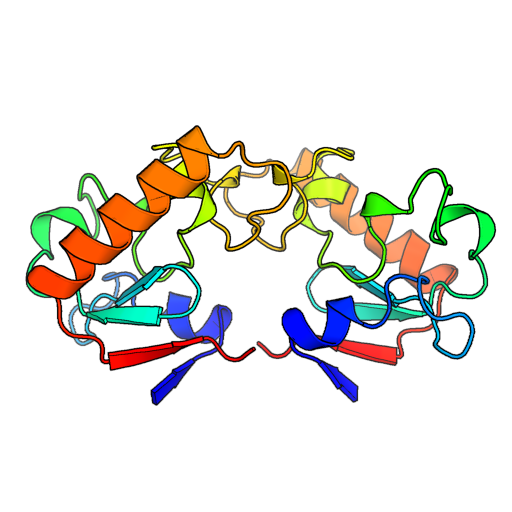512 C C . LEU B 1 98 ? 9.68 6.465 -2.791 1 93.06 98 LEU B C 1
ATOM 1514 O O . LEU B 1 98 ? 9.695 6.582 -4.02 1 93.06 98 LEU B O 1
ATOM 1518 N N . ALA B 1 99 ? 10.352 5.586 -2.012 1 83.69 99 ALA B N 1
ATOM 1519 C CA . ALA B 1 99 ? 11.258 4.688 -2.717 1 83.69 99 ALA B CA 1
ATOM 1520 C C . ALA B 1 99 ? 10.492 3.709 -3.6 1 83.69 99 ALA B C 1
ATOM 1522 O O . ALA B 1 99 ? 9.492 3.127 -3.17 1 83.69 99 ALA B O 1
ATOM 1523 N N . SER B 1 100 ? 10.492 3.701 -4.961 1 66.31 100 SER B N 1
ATOM 1524 C CA . SER B 1 100 ? 9.781 2.869 -5.93 1 66.31 100 SER B CA 1
ATOM 1525 C C . SER B 1 100 ? 10.578 1.618 -6.277 1 66.31 100 SER B C 1
ATOM 1527 O O . SER B 1 100 ? 11.812 1.625 -6.215 1 66.31 100 SER B O 1
#

pLDDT: mean 95.66, std 4.09, range [66.19, 98.81]

Solvent-accessible surface area (backbone atoms only — not comparable to full-atom values): 10058 Å² total; per-residue (Å²): 90,75,36,22,69,64,59,34,46,70,1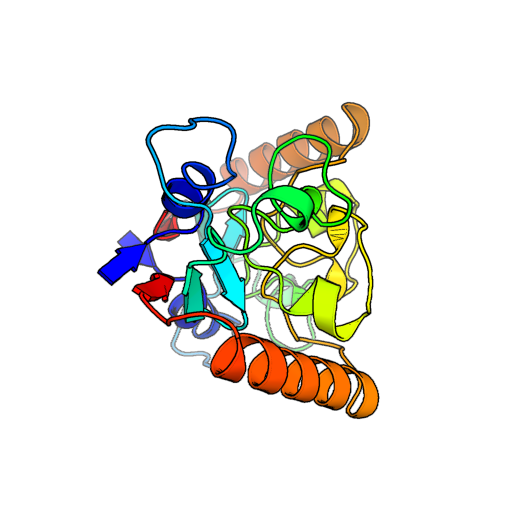8,27,31,83,48,81,90,45,63,24,29,34,23,48,85,44,38,27,28,44,43,47,91,42,37,77,38,27,15,78,91,21,91,41,25,85,41,26,15,31,43,29,33,30,10,52,26,64,72,44,86,52,52,66,36,42,29,72,49,63,56,87,58,50,70,68,30,50,49,44,30,53,52,49,51,52,53,43,60,74,73,28,54,75,63,33,32,46,63,86,90,76,36,22,69,64,59,35,47,72,18,26,31,84,46,81,91,45,63,23,31,35,23,49,85,44,38,28,28,44,42,46,90,43,37,75,38,28,17,78,92,21,91,41,24,84,41,27,14,33,44,28,33,31,9,53,25,64,72,45,86,51,52,66,36,43,30,72,49,63,59,88,58,50,70,69,30,52,50,43,31,53,53,48,52,52,53,44,61,73,73,27,56,75,61,33,31,46,63,86

Radius of gyration: 17.28 Å; Cα contacts (8 Å, |Δi|>4): 441; chains: 2; bounding box: 31×49×36 Å

Sequence (200 aa):
MELTLQQLRGFDGSDDSKPIYVAIRGTIYDVSSGKGFYGPGGSYAVFAGRETSRALAKMSKEEGDICGNLEGLSEKELGVLVDWEKKFQVKYPVVGRLASMELTLQQLRGFDGSDDSKPIYVAIRGTIYDVSSGKGFYGPGGSYAVFAGRETSRALAKMSKEEGDICGNLEGLSEKELGVLVDWEKKFQVKYPVVGRLAS

Organism: Zingiber officinale (NCBI:txid94328)